Protein AF-A0A2V3PVC1-F1 (afdb_monomer_lite)

Sequence (205 aa):
MEYCIFSFAADIEQVKKVFDSHDSLLFDQIQDNDVFKNYASQDLENQVSTKEALRQIIHGEPYKKHSAHAYWYALISIFAFLGQQLPYNQDIELDNETEMIDSYLRSDFGIETTVAEVLLNNFPDLGLPDVATFPLAGAISPLQISLLSDELQNVILTNSQIDLLWQTQKEKDETKAFVYNSIKGFKENIDFCNENNLSLISFCH

InterPro domains:
  IPR056108 Domain of unknown function DUF7691 [PF24740] (1-205)

Foldseek 3Di:
DFKWKWKFWADVVVLLCQFLVLDPVLLVQLCPDPLNVVQQVVADPPEQGLSNLLVCRNNVHDDDLVRLQSVVSVSVSSCVRRTDDAPQGDIAGPPPLQVLLQVCCCPVVVDHDRVCCQFQDDDDDSVGHDDPCDWGKDKQALVNLVVVLVSCVPLDDDPVQLVVLVPPPDPVSPSVSVSNVVSVSVSSRSVVCNVVNTMMMMIID

Structure (mmCIF, N/CA/C/O backbone):
data_AF-A0A2V3PVC1-F1
#
_entry.id   AF-A0A2V3PVC1-F1
#
loop_
_atom_site.group_PDB
_atom_site.id
_atom_site.type_symbol
_atom_site.label_atom_id
_atom_site.label_alt_id
_atom_site.label_comp_id
_atom_site.label_asym_id
_atom_site.label_entity_id
_atom_site.label_seq_id
_atom_site.pdbx_PDB_ins_code
_atom_site.Cartn_x
_atom_site.Cartn_y
_atom_site.Cartn_z
_atom_site.occupancy
_atom_site.B_iso_or_equiv
_atom_site.auth_seq_id
_atom_site.auth_comp_id
_atom_site.auth_asym_id
_atom_site.auth_atom_id
_atom_site.pdbx_PDB_model_num
ATOM 1 N N . MET A 1 1 ? 11.162 12.880 12.675 1.00 53.88 1 MET A N 1
ATOM 2 C CA . MET A 1 1 ? 10.389 12.567 11.465 1.00 53.88 1 MET A CA 1
ATOM 3 C C . MET A 1 1 ? 9.675 11.296 11.816 1.00 53.88 1 MET A C 1
ATOM 5 O O . MET A 1 1 ? 10.350 10.329 12.142 1.00 53.88 1 MET A O 1
ATOM 9 N N . GLU A 1 2 ? 8.365 11.401 11.959 1.00 75.25 2 GLU A N 1
ATOM 10 C CA . GLU A 1 2 ? 7.488 10.257 12.190 1.00 75.25 2 GLU A CA 1
ATOM 11 C C . GLU A 1 2 ? 7.370 9.539 10.844 1.00 75.25 2 GLU A C 1
ATOM 13 O O . GLU A 1 2 ? 7.191 10.202 9.821 1.00 75.25 2 GLU A O 1
ATOM 18 N N . TYR A 1 3 ? 7.612 8.229 10.832 1.00 90.94 3 TYR A N 1
ATOM 19 C CA . TYR A 1 3 ? 7.532 7.418 9.621 1.00 90.94 3 TYR A CA 1
ATOM 20 C C . TYR A 1 3 ? 6.094 6.954 9.457 1.00 90.94 3 TYR A C 1
ATOM 22 O O . TYR A 1 3 ? 5.525 6.365 10.373 1.00 90.94 3 TYR A O 1
ATOM 30 N N . CYS A 1 4 ? 5.514 7.213 8.294 1.00 94.31 4 CYS A N 1
ATOM 31 C CA . CYS A 1 4 ? 4.090 7.015 8.071 1.00 94.31 4 CYS A CA 1
ATOM 32 C C . CYS A 1 4 ? 3.857 5.915 7.041 1.00 94.31 4 CYS A C 1
ATOM 34 O O . CYS A 1 4 ? 4.501 5.893 5.991 1.00 94.31 4 CYS A O 1
ATOM 36 N N . ILE A 1 5 ? 2.947 4.991 7.345 1.00 96.62 5 ILE A N 1
ATOM 37 C CA . ILE A 1 5 ? 2.501 3.936 6.441 1.00 96.62 5 ILE A CA 1
ATOM 38 C C . ILE A 1 5 ? 1.294 4.443 5.661 1.00 96.62 5 ILE A C 1
ATOM 40 O O . ILE A 1 5 ? 0.268 4.790 6.243 1.00 96.62 5 ILE A O 1
ATOM 44 N N . PHE A 1 6 ? 1.390 4.410 4.340 1.00 95.81 6 PHE A N 1
ATOM 45 C CA . PHE A 1 6 ? 0.302 4.740 3.425 1.00 95.81 6 PHE A CA 1
ATOM 46 C C . PHE A 1 6 ? 0.116 3.604 2.427 1.00 95.81 6 PHE A C 1
ATOM 48 O O . PHE A 1 6 ? 1.035 2.816 2.190 1.00 95.81 6 PHE A O 1
ATOM 55 N N . SER A 1 7 ? -1.091 3.470 1.874 1.00 97.19 7 SER A N 1
ATOM 56 C CA . SER A 1 7 ? -1.452 2.287 1.089 1.00 97.19 7 SER A CA 1
ATOM 57 C C . SER A 1 7 ? -2.275 2.588 -0.161 1.00 97.19 7 SER A C 1
ATOM 59 O O . SER A 1 7 ? -2.967 3.600 -0.249 1.00 97.19 7 SER A O 1
ATOM 61 N N . PHE A 1 8 ? -2.241 1.648 -1.103 1.00 97.25 8 PHE A N 1
ATOM 62 C CA . PHE A 1 8 ? -3.057 1.611 -2.313 1.00 97.25 8 PHE A CA 1
ATOM 63 C C . PHE A 1 8 ? -3.735 0.246 -2.439 1.00 97.25 8 PHE A C 1
ATOM 65 O O . PHE A 1 8 ? -3.141 -0.778 -2.100 1.00 97.25 8 PHE A O 1
ATOM 72 N N . ALA A 1 9 ? -4.943 0.214 -2.997 1.00 98.12 9 ALA A N 1
ATOM 73 C CA . ALA A 1 9 ? -5.518 -1.026 -3.511 1.00 98.12 9 ALA A CA 1
ATOM 74 C C . ALA A 1 9 ? -5.072 -1.206 -4.966 1.00 98.12 9 ALA A C 1
ATOM 76 O O . ALA A 1 9 ? -5.335 -0.336 -5.794 1.00 98.12 9 ALA A O 1
ATOM 77 N N . ALA A 1 10 ? -4.391 -2.296 -5.312 1.00 97.56 10 ALA A N 1
ATOM 78 C CA . ALA A 1 10 ? -3.862 -2.461 -6.667 1.00 97.56 10 ALA A CA 1
ATOM 79 C C . ALA A 1 10 ? -3.793 -3.920 -7.126 1.00 97.56 10 ALA A C 1
ATOM 81 O O . ALA A 1 10 ? -3.629 -4.844 -6.329 1.00 97.56 10 ALA A O 1
ATOM 82 N N . ASP A 1 11 ? -3.855 -4.112 -8.445 1.00 96.75 11 ASP A N 1
ATOM 83 C CA . ASP A 1 11 ? -3.485 -5.372 -9.087 1.00 96.75 11 ASP A CA 1
ATOM 84 C C . ASP A 1 11 ? -1.969 -5.385 -9.344 1.00 96.75 11 ASP A C 1
ATOM 86 O O . ASP A 1 11 ? -1.451 -4.699 -10.231 1.00 96.75 11 ASP A O 1
ATOM 90 N N . ILE A 1 12 ? -1.244 -6.193 -8.566 1.00 94.12 12 ILE A N 1
ATOM 91 C CA . ILE A 1 12 ? 0.212 -6.355 -8.702 1.00 94.12 12 ILE A CA 1
ATOM 92 C C . ILE A 1 12 ? 0.586 -6.859 -10.102 1.00 94.12 12 ILE A C 1
ATOM 94 O O . ILE A 1 12 ? 1.618 -6.460 -10.642 1.00 94.12 12 ILE A O 1
ATOM 98 N N . GLU A 1 13 ? -0.235 -7.710 -10.720 1.00 95.00 13 GLU A N 1
ATOM 99 C CA . GLU A 1 13 ? 0.047 -8.231 -12.058 1.00 95.00 13 GLU A CA 1
ATOM 100 C C . GLU A 1 13 ? -0.099 -7.143 -13.128 1.00 95.00 13 GLU A C 1
ATOM 102 O O . GLU A 1 13 ? 0.589 -7.184 -14.149 1.00 95.00 13 GLU A O 1
ATOM 107 N N . GLN A 1 14 ? -0.940 -6.131 -12.900 1.00 95.88 14 GLN A N 1
ATOM 108 C CA . GLN A 1 14 ? -0.989 -4.946 -13.754 1.00 95.88 14 GLN A CA 1
ATOM 109 C C . GLN A 1 14 ? 0.268 -4.085 -13.595 1.00 95.88 14 GLN A C 1
ATOM 111 O O . GLN A 1 14 ? 0.819 -3.629 -14.594 1.00 95.88 14 GLN A O 1
ATOM 116 N N . VAL A 1 15 ? 0.765 -3.915 -12.368 1.00 96.38 15 VAL A N 1
ATOM 117 C CA . VAL A 1 15 ? 2.000 -3.159 -12.108 1.00 96.38 15 VAL A CA 1
ATOM 118 C C . VAL A 1 15 ? 3.222 -3.848 -12.711 1.00 96.38 15 VAL A C 1
ATOM 120 O O . VAL A 1 15 ? 4.045 -3.189 -13.341 1.00 96.38 15 VAL A O 1
ATOM 123 N N . LYS A 1 16 ? 3.320 -5.179 -12.623 1.00 96.31 16 LYS A N 1
ATOM 124 C CA . LYS A 1 16 ? 4.401 -5.945 -13.268 1.00 96.31 16 LYS A CA 1
ATOM 125 C C . LYS A 1 16 ? 4.474 -5.715 -14.777 1.00 96.31 16 LYS A C 1
ATOM 127 O O . LYS A 1 16 ? 5.569 -5.706 -15.326 1.00 96.31 16 LYS A O 1
ATOM 132 N N . LYS A 1 17 ? 3.339 -5.480 -15.447 1.00 97.00 17 LYS A N 1
ATOM 133 C CA . LYS A 1 17 ? 3.301 -5.191 -16.893 1.00 97.00 17 LYS A CA 1
ATOM 134 C C . LYS A 1 17 ? 3.921 -3.847 -17.265 1.00 97.00 17 LYS A C 1
ATOM 136 O O . LYS A 1 17 ? 4.143 -3.634 -18.447 1.00 97.00 17 LYS A O 1
ATOM 141 N N . VAL A 1 18 ? 4.171 -2.951 -16.308 1.00 97.62 18 VAL A N 1
ATOM 142 C CA . VAL A 1 18 ? 4.844 -1.666 -16.558 1.00 97.62 18 VAL A CA 1
ATOM 143 C C . VAL A 1 18 ? 6.331 -1.867 -16.836 1.00 97.62 18 VAL A C 1
ATOM 145 O O . VAL A 1 18 ? 6.905 -1.159 -17.667 1.00 97.62 18 VAL A O 1
ATOM 148 N N . PHE A 1 19 ? 6.945 -2.835 -16.158 1.00 97.69 19 PHE A N 1
ATOM 149 C CA . PHE A 1 19 ? 8.367 -3.129 -16.270 1.00 97.69 19 PHE A CA 1
ATOM 150 C C . PHE A 1 19 ? 8.680 -3.630 -17.680 1.00 97.69 19 PHE A C 1
ATOM 152 O O . PHE A 1 19 ? 8.033 -4.555 -18.165 1.00 97.69 19 PHE A O 1
ATOM 159 N N . ASP A 1 20 ? 9.663 -3.003 -18.330 1.00 97.81 20 ASP A N 1
ATOM 160 C CA . ASP A 1 20 ? 10.081 -3.320 -19.707 1.00 97.81 20 ASP A CA 1
ATOM 161 C C . ASP A 1 20 ? 8.974 -3.161 -20.781 1.00 97.81 20 ASP A C 1
ATOM 163 O O . ASP A 1 20 ? 9.084 -3.647 -21.907 1.00 97.81 20 ASP A O 1
ATOM 167 N N . SER A 1 21 ? 7.890 -2.441 -20.470 1.00 97.75 21 SER A N 1
ATOM 168 C CA . SER A 1 21 ? 6.762 -2.226 -21.391 1.00 97.75 21 SER A CA 1
ATOM 169 C C . SER A 1 21 ? 7.078 -1.334 -22.591 1.00 97.75 21 SER A C 1
ATOM 171 O O . SER A 1 21 ? 6.376 -1.406 -23.600 1.00 97.75 21 SER A O 1
ATOM 173 N N . HIS A 1 22 ? 8.102 -0.479 -22.481 1.00 97.56 22 HIS A N 1
ATOM 174 C CA . HIS A 1 22 ? 8.431 0.566 -23.456 1.00 97.56 22 HIS A CA 1
ATOM 175 C C . HIS A 1 22 ? 7.262 1.531 -23.761 1.00 97.56 22 HIS A C 1
ATOM 177 O O . HIS A 1 22 ? 7.239 2.191 -24.805 1.00 97.56 22 HIS A O 1
ATOM 183 N N . ASP A 1 23 ? 6.283 1.639 -22.857 1.00 97.56 23 ASP A N 1
ATOM 184 C CA . ASP A 1 23 ? 5.106 2.484 -23.046 1.00 97.56 23 ASP A CA 1
ATOM 185 C C . ASP A 1 23 ? 5.428 3.954 -22.731 1.00 97.56 23 ASP A C 1
ATOM 187 O O . ASP A 1 23 ? 5.460 4.401 -21.582 1.00 97.56 23 ASP A O 1
ATOM 191 N N . SER A 1 24 ? 5.683 4.725 -23.790 1.00 94.88 24 SER A N 1
ATOM 192 C CA . SER A 1 24 ? 5.981 6.157 -23.680 1.00 94.88 24 SER A CA 1
ATOM 193 C C . SER A 1 24 ? 4.775 6.983 -23.222 1.00 94.88 24 SER A C 1
ATOM 195 O O . SER A 1 24 ? 4.964 7.997 -22.557 1.00 94.88 24 SER A O 1
ATOM 197 N N . LEU A 1 25 ? 3.544 6.561 -23.542 1.00 96.56 25 LEU A N 1
ATOM 198 C CA . LEU A 1 25 ? 2.346 7.271 -23.091 1.00 96.56 25 LEU A CA 1
ATOM 199 C C . LEU A 1 25 ? 2.177 7.097 -21.582 1.00 96.56 25 LEU A C 1
ATOM 201 O O . LEU A 1 25 ? 1.929 8.071 -20.877 1.00 96.56 25 LEU A O 1
ATOM 205 N N . LEU A 1 26 ? 2.367 5.872 -21.089 1.00 96.81 26 LEU A N 1
ATOM 206 C CA . LEU A 1 26 ? 2.352 5.577 -19.661 1.00 96.81 26 LEU A CA 1
ATOM 207 C C . LEU A 1 26 ? 3.4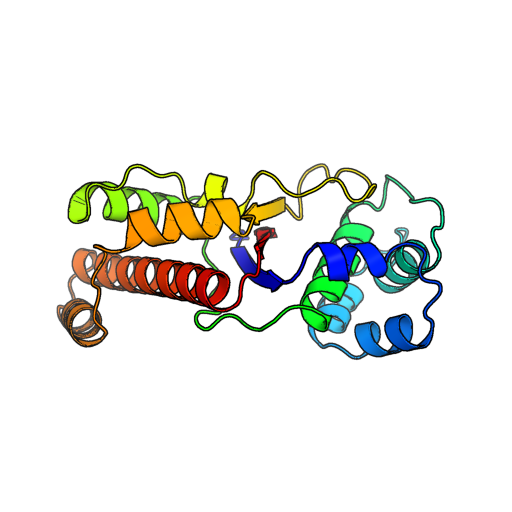27 6.374 -18.910 1.00 96.81 26 LEU A C 1
ATOM 209 O O . LEU A 1 26 ? 3.149 6.934 -17.851 1.00 96.81 26 LEU A O 1
ATOM 213 N N . PHE A 1 27 ? 4.638 6.467 -19.472 1.00 97.75 27 PHE A N 1
ATOM 214 C CA . PHE A 1 27 ? 5.715 7.283 -18.907 1.00 97.75 27 PHE A CA 1
ATOM 215 C C . PHE A 1 27 ? 5.286 8.743 -18.711 1.00 97.75 27 PHE A C 1
ATOM 217 O O . PHE A 1 27 ? 5.520 9.306 -17.641 1.00 97.75 27 PHE A O 1
ATOM 224 N N . ASP A 1 28 ? 4.645 9.355 -19.707 1.00 96.88 28 ASP A N 1
ATOM 225 C CA . ASP A 1 28 ? 4.170 10.740 -19.618 1.00 96.88 28 ASP A CA 1
ATOM 226 C C . ASP A 1 28 ? 3.010 10.885 -18.619 1.00 96.88 28 ASP A C 1
ATOM 228 O O . ASP A 1 28 ? 3.031 11.776 -17.773 1.00 96.88 28 ASP A O 1
ATOM 232 N N . GLN A 1 29 ? 2.045 9.963 -18.635 1.00 97.38 29 GLN A N 1
ATOM 233 C CA . GLN A 1 29 ? 0.880 10.011 -17.745 1.00 97.38 29 GLN A CA 1
ATOM 234 C C . GLN A 1 29 ? 1.238 9.877 -16.260 1.00 97.38 29 GLN A C 1
ATOM 236 O O . GLN A 1 29 ? 0.650 10.564 -15.423 1.00 97.38 29 GLN A O 1
ATOM 241 N N . ILE A 1 30 ? 2.212 9.029 -15.915 1.00 97.56 30 ILE A N 1
ATOM 242 C CA . ILE A 1 30 ? 2.671 8.890 -14.524 1.00 97.56 30 ILE A CA 1
ATOM 243 C C . ILE A 1 30 ? 3.318 10.194 -14.038 1.00 97.56 30 ILE A C 1
ATOM 245 O O . ILE A 1 30 ? 3.115 10.585 -12.890 1.00 97.56 30 ILE A O 1
ATOM 249 N N . GLN A 1 31 ? 4.055 10.901 -14.903 1.00 97.12 31 GLN A N 1
ATOM 250 C CA . GLN A 1 31 ? 4.711 12.163 -14.542 1.00 97.12 31 GLN A CA 1
ATOM 251 C C . GLN A 1 31 ? 3.722 13.298 -14.237 1.00 97.12 31 GLN A C 1
ATOM 253 O O . GLN A 1 31 ? 4.053 14.225 -13.492 1.00 97.12 31 GLN A O 1
ATOM 258 N N . ASP A 1 32 ? 2.512 13.232 -14.791 1.00 95.12 32 ASP A N 1
ATOM 259 C CA . ASP A 1 32 ? 1.471 14.230 -14.559 1.00 95.12 32 ASP A CA 1
ATOM 260 C C . ASP A 1 32 ? 0.780 14.077 -13.191 1.00 95.12 32 ASP A C 1
ATOM 262 O O . ASP A 1 32 ? 0.117 15.017 -12.739 1.00 95.12 32 ASP A O 1
ATOM 266 N N . ASN A 1 33 ? 0.967 12.949 -12.498 1.00 93.12 33 ASN A N 1
ATOM 267 C CA . ASN A 1 33 ? 0.398 12.691 -11.175 1.00 93.12 33 ASN A CA 1
ATOM 268 C C . ASN A 1 33 ? 1.082 13.536 -10.076 1.00 93.12 33 ASN A C 1
ATOM 270 O O . ASN A 1 33 ? 2.300 13.728 -10.074 1.00 93.12 33 ASN A O 1
ATOM 274 N N . ASP A 1 34 ? 0.304 14.029 -9.109 1.00 94.88 34 ASP A N 1
ATOM 275 C CA . ASP A 1 34 ? 0.813 14.854 -8.005 1.00 94.88 34 ASP A CA 1
ATOM 276 C C . ASP A 1 34 ? 1.785 14.099 -7.086 1.00 94.88 34 ASP A C 1
ATOM 278 O O . ASP A 1 34 ? 2.758 14.687 -6.613 1.00 94.88 34 ASP A O 1
ATOM 282 N N . VAL A 1 35 ? 1.592 12.789 -6.897 1.00 94.75 35 VAL A N 1
ATOM 283 C CA . VAL A 1 35 ? 2.514 11.926 -6.141 1.00 94.75 35 VAL A CA 1
ATOM 284 C C . VAL A 1 35 ? 3.889 11.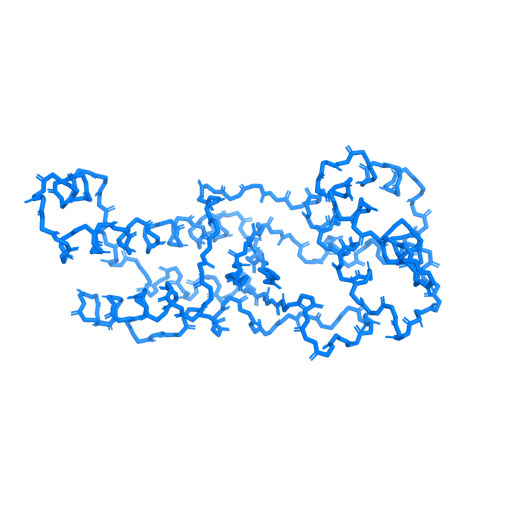903 -6.805 1.00 94.75 35 VAL A C 1
ATOM 286 O O . VAL A 1 35 ? 4.902 12.100 -6.133 1.00 94.75 35 VAL A O 1
ATOM 289 N N . PHE A 1 36 ? 3.934 11.756 -8.132 1.00 97.06 36 PHE A N 1
ATOM 290 C CA . PHE A 1 36 ? 5.191 11.795 -8.875 1.00 97.06 36 PHE A CA 1
ATOM 291 C C . PHE A 1 36 ? 5.886 13.148 -8.720 1.00 97.06 36 PHE A C 1
ATOM 293 O O . PHE A 1 36 ? 7.076 13.209 -8.412 1.00 97.06 36 PHE A O 1
ATOM 300 N N . LYS A 1 37 ? 5.142 14.245 -8.904 1.00 96.75 37 LYS A N 1
ATOM 301 C CA . LYS A 1 37 ? 5.682 15.607 -8.774 1.00 96.75 37 LYS A CA 1
ATOM 302 C C . LYS A 1 37 ? 6.248 15.859 -7.379 1.00 96.75 37 LYS A C 1
ATOM 304 O O . LYS A 1 37 ? 7.292 16.498 -7.266 1.00 96.75 37 LYS A O 1
ATOM 309 N N . ASN A 1 38 ? 5.593 15.341 -6.338 1.00 95.25 38 ASN A N 1
ATOM 310 C CA . ASN A 1 38 ? 6.069 15.456 -4.965 1.00 95.25 38 ASN A CA 1
ATOM 311 C C . ASN A 1 38 ? 7.430 14.766 -4.785 1.00 95.25 38 ASN A C 1
ATOM 313 O O . ASN A 1 38 ? 8.380 15.412 -4.345 1.00 95.25 38 ASN A O 1
ATOM 317 N N . TYR A 1 39 ? 7.569 13.502 -5.192 1.00 94.56 39 TYR A N 1
ATOM 318 C CA . TYR A 1 39 ? 8.847 12.789 -5.068 1.00 94.56 39 TYR A CA 1
ATOM 319 C C . TYR A 1 39 ? 9.945 13.369 -5.959 1.00 94.56 39 TYR A C 1
ATOM 321 O O . TYR A 1 39 ? 11.059 13.585 -5.491 1.00 94.56 39 TYR A O 1
ATOM 329 N N . ALA A 1 40 ? 9.626 13.719 -7.207 1.00 94.94 40 ALA A N 1
ATOM 330 C CA . ALA A 1 40 ? 10.586 14.341 -8.116 1.00 94.94 40 ALA A CA 1
ATOM 331 C C . ALA A 1 40 ? 11.113 15.691 -7.589 1.00 94.94 40 ALA A C 1
ATOM 333 O O . ALA A 1 40 ? 12.243 16.075 -7.880 1.00 94.94 40 ALA A O 1
ATOM 334 N N . SER A 1 41 ? 10.325 16.415 -6.784 1.00 93.94 41 SER A N 1
ATOM 335 C CA . SER A 1 41 ? 10.772 17.664 -6.150 1.00 93.94 41 SER A CA 1
ATOM 336 C C . SER A 1 41 ? 11.823 17.464 -5.050 1.00 93.94 41 SER A C 1
ATOM 338 O O . SER A 1 41 ? 12.498 18.419 -4.669 1.00 93.94 41 SER A O 1
ATOM 340 N N . GLN A 1 42 ? 11.977 16.229 -4.565 1.00 90.88 42 GLN A N 1
ATOM 341 C CA . GLN A 1 42 ? 12.890 15.838 -3.490 1.00 90.88 42 GLN A CA 1
ATOM 342 C C . GLN A 1 42 ? 14.132 15.099 -4.019 1.00 90.88 42 GLN A C 1
ATOM 344 O O . GLN A 1 42 ? 14.916 14.565 -3.232 1.00 90.88 42 GLN A O 1
ATOM 349 N N . ASP A 1 43 ? 14.319 15.059 -5.342 1.00 91.62 43 ASP A N 1
ATOM 350 C CA . ASP A 1 43 ? 15.446 14.382 -5.978 1.00 91.62 43 ASP A CA 1
ATOM 351 C C . ASP A 1 43 ? 16.793 14.926 -5.467 1.00 91.62 43 ASP A C 1
ATOM 353 O O . ASP A 1 43 ? 17.042 16.134 -5.420 1.00 91.62 43 ASP A O 1
ATOM 357 N N . LEU A 1 44 ? 17.693 14.010 -5.109 1.00 87.19 44 LEU A N 1
ATOM 358 C CA . LEU A 1 44 ? 19.014 14.348 -4.590 1.00 87.19 44 LEU A CA 1
ATOM 359 C C . LEU A 1 44 ? 19.999 14.658 -5.723 1.00 87.19 44 LEU A C 1
ATOM 361 O O . LEU A 1 44 ? 20.145 13.900 -6.687 1.00 87.19 44 LEU A O 1
ATOM 365 N N . GLU A 1 45 ? 20.755 15.747 -5.570 1.00 81.25 45 GLU A N 1
ATOM 366 C CA . GLU A 1 45 ? 21.846 16.075 -6.487 1.00 81.25 45 GLU A CA 1
ATOM 367 C C . GLU A 1 45 ? 22.880 14.932 -6.525 1.00 81.25 45 GLU A C 1
ATOM 369 O O . GLU A 1 45 ? 23.346 14.452 -5.489 1.00 81.25 45 GLU A O 1
ATOM 374 N N . ASN A 1 46 ? 23.290 14.530 -7.733 1.00 85.12 46 ASN A N 1
ATOM 375 C CA . ASN A 1 46 ? 24.224 13.425 -8.022 1.00 85.12 46 ASN A CA 1
ATOM 376 C C . ASN A 1 46 ? 23.663 11.998 -7.889 1.00 85.12 46 ASN A C 1
ATOM 378 O O . ASN A 1 46 ? 24.434 11.036 -7.921 1.00 85.12 46 ASN A O 1
ATOM 382 N N . GLN A 1 47 ? 22.346 11.836 -7.788 1.00 91.12 47 GLN A N 1
ATOM 383 C CA . GLN A 1 47 ? 21.686 10.531 -7.832 1.00 91.12 47 GLN A CA 1
ATOM 384 C C . GLN A 1 47 ? 20.752 10.436 -9.043 1.00 91.12 47 GLN A C 1
ATOM 386 O O . GLN A 1 47 ? 20.549 11.405 -9.776 1.00 91.12 47 GLN A O 1
ATOM 391 N N . VAL A 1 48 ? 20.254 9.232 -9.332 1.00 95.00 48 VAL A N 1
ATOM 392 C CA . VAL A 1 48 ? 19.208 9.055 -10.347 1.00 95.00 48 VAL A CA 1
ATOM 393 C C . VAL A 1 48 ? 17.968 9.816 -9.886 1.00 95.00 48 VAL A C 1
ATOM 395 O O . VAL A 1 48 ? 17.520 9.610 -8.766 1.00 95.00 48 VAL A O 1
ATOM 398 N N . SER A 1 49 ? 17.434 10.687 -10.741 1.00 96.56 49 SER A N 1
ATOM 399 C CA . SER A 1 49 ? 16.169 11.372 -10.478 1.00 96.56 49 SER A CA 1
ATOM 400 C C . SER A 1 49 ? 15.000 10.395 -10.531 1.00 96.56 49 SER A C 1
ATOM 402 O O . SER A 1 49 ? 15.050 9.405 -11.265 1.00 96.56 49 SER A O 1
ATOM 404 N N . THR A 1 50 ? 13.905 10.701 -9.842 1.00 96.69 50 THR A N 1
ATOM 405 C CA . THR A 1 50 ? 12.675 9.894 -9.882 1.00 96.69 50 THR A CA 1
ATOM 406 C C . THR A 1 50 ? 12.174 9.715 -11.324 1.00 96.69 50 THR A C 1
ATOM 408 O O . THR A 1 50 ? 11.761 8.625 -11.723 1.00 96.69 50 THR A O 1
ATOM 411 N N . LYS A 1 51 ? 12.312 10.751 -12.167 1.00 97.56 51 LYS A N 1
ATOM 412 C CA . LYS A 1 51 ? 12.000 10.684 -13.607 1.00 97.56 51 LYS A CA 1
ATOM 413 C C . LYS A 1 51 ? 12.868 9.685 -14.367 1.00 97.56 51 LYS A C 1
ATOM 415 O O . LYS A 1 51 ? 12.357 8.909 -15.171 1.00 97.56 51 LYS A O 1
ATOM 420 N N . GLU A 1 52 ? 14.177 9.722 -14.149 1.00 97.69 52 GLU A N 1
ATOM 421 C CA . GLU A 1 52 ? 15.105 8.819 -14.827 1.00 97.69 52 GLU A CA 1
ATOM 422 C C . GLU A 1 52 ? 14.940 7.377 -14.326 1.00 97.69 52 GLU A C 1
ATOM 424 O O . GLU A 1 52 ? 14.996 6.443 -15.123 1.00 97.69 52 GLU A O 1
ATOM 429 N N . ALA A 1 53 ? 14.655 7.189 -13.036 1.00 98.00 53 ALA A N 1
ATOM 430 C CA . ALA A 1 53 ? 14.327 5.888 -12.465 1.00 98.00 53 ALA A CA 1
ATOM 431 C C . ALA A 1 53 ? 13.052 5.297 -13.088 1.00 98.00 53 ALA A C 1
ATOM 433 O O . ALA A 1 53 ? 13.067 4.147 -13.527 1.00 98.00 53 ALA A O 1
ATOM 434 N N . LEU A 1 54 ? 11.981 6.091 -13.215 1.00 98.50 54 LEU A N 1
ATOM 435 C CA . LEU A 1 54 ? 10.751 5.678 -13.899 1.00 98.50 54 LEU A CA 1
ATOM 436 C C . LEU A 1 54 ? 11.023 5.274 -15.355 1.00 98.50 54 LEU A C 1
ATOM 438 O O . LEU A 1 54 ? 10.545 4.234 -15.812 1.00 98.50 54 LEU A O 1
ATOM 442 N N . ARG A 1 55 ? 11.828 6.066 -16.077 1.00 98.25 55 ARG A N 1
ATOM 443 C CA . ARG A 1 55 ? 12.216 5.762 -17.461 1.00 98.25 55 ARG A CA 1
ATOM 444 C C . ARG A 1 55 ? 12.916 4.407 -17.548 1.00 98.25 55 ARG A C 1
ATOM 446 O O . ARG A 1 55 ? 12.558 3.603 -18.406 1.00 98.25 55 ARG A O 1
ATOM 453 N N . GLN A 1 56 ? 13.877 4.159 -16.660 1.00 98.31 56 GLN A N 1
ATOM 454 C CA . GLN A 1 56 ? 14.646 2.915 -16.618 1.00 98.31 56 GLN A CA 1
ATOM 455 C C . GLN A 1 56 ? 13.777 1.703 -16.266 1.00 98.31 56 GLN A C 1
ATOM 457 O O . GLN A 1 56 ? 13.960 0.648 -16.864 1.00 98.31 56 GLN A O 1
ATOM 462 N N . ILE A 1 57 ? 12.800 1.848 -15.363 1.00 98.31 57 ILE A N 1
ATOM 463 C CA . ILE A 1 57 ? 11.817 0.793 -15.061 1.00 98.31 57 ILE A CA 1
ATOM 464 C C . ILE A 1 57 ? 10.999 0.439 -16.312 1.00 98.31 57 ILE A C 1
ATOM 466 O O . ILE A 1 57 ? 10.919 -0.732 -16.686 1.00 98.31 57 ILE A O 1
ATOM 470 N N . ILE A 1 58 ? 10.437 1.443 -16.993 1.00 98.06 58 ILE A N 1
ATOM 471 C CA . ILE A 1 58 ? 9.574 1.239 -18.169 1.00 98.06 58 ILE A CA 1
ATOM 472 C C . ILE A 1 58 ? 10.341 0.660 -19.365 1.00 98.06 58 ILE A C 1
ATOM 474 O O . ILE A 1 58 ? 9.775 -0.119 -20.126 1.00 98.06 58 ILE A O 1
ATOM 478 N N . HIS A 1 59 ? 11.617 1.008 -19.534 1.00 97.44 59 HIS A N 1
ATOM 479 C CA . HIS A 1 59 ? 12.444 0.566 -20.668 1.00 97.44 59 HIS A CA 1
ATOM 480 C C . HIS A 1 59 ? 13.365 -0.623 -20.340 1.00 97.44 59 HIS A C 1
ATOM 482 O O . HIS A 1 59 ? 14.258 -0.928 -21.127 1.00 97.44 59 HIS A O 1
ATOM 488 N N . GLY A 1 60 ? 13.208 -1.250 -19.168 1.00 95.69 60 GLY A N 1
ATOM 489 C CA . GLY A 1 60 ? 13.994 -2.431 -18.790 1.00 95.69 60 GLY A CA 1
ATOM 490 C C . GLY A 1 60 ? 15.501 -2.170 -18.683 1.00 95.69 60 GLY A C 1
ATOM 491 O O . GLY A 1 60 ? 16.320 -3.055 -18.936 1.00 95.69 60 GLY A O 1
ATOM 492 N N . GLU A 1 61 ? 15.898 -0.944 -18.341 1.00 96.56 61 GLU A N 1
ATOM 493 C CA . GLU A 1 61 ? 17.306 -0.560 -18.297 1.00 96.56 61 GLU A CA 1
ATOM 494 C C . GLU A 1 61 ? 17.984 -0.943 -16.970 1.00 96.56 61 GLU A C 1
ATOM 496 O O . GLU A 1 61 ? 17.329 -1.024 -15.929 1.00 96.56 61 GLU A O 1
ATOM 501 N N . PRO A 1 62 ? 19.319 -1.130 -16.956 1.00 95.38 62 PRO A N 1
ATOM 502 C CA . PRO A 1 62 ? 20.038 -1.491 -15.739 1.00 95.38 62 PRO A CA 1
ATOM 503 C C . PRO A 1 62 ? 19.924 -0.444 -14.623 1.00 95.38 62 PRO A C 1
ATOM 505 O O . PRO A 1 62 ? 20.213 0.739 -14.822 1.00 95.38 62 PRO A O 1
ATOM 508 N N . TYR A 1 63 ? 19.614 -0.904 -13.410 1.00 96.44 63 TYR A N 1
ATOM 509 C CA . TYR A 1 63 ? 19.472 -0.040 -12.239 1.00 96.44 63 TYR A CA 1
ATOM 510 C C . TYR A 1 63 ? 20.805 0.332 -11.581 1.00 96.44 63 TYR A C 1
ATOM 512 O O . TYR A 1 63 ? 21.754 -0.455 -11.495 1.00 96.44 63 TYR A O 1
ATOM 520 N N . LYS A 1 64 ? 20.860 1.544 -11.025 1.00 94.38 64 LYS A N 1
ATOM 521 C CA . LYS A 1 64 ? 21.983 2.063 -10.246 1.00 94.38 64 LYS A CA 1
ATOM 522 C C . LYS A 1 64 ? 21.724 1.852 -8.758 1.00 94.38 64 LYS A C 1
ATOM 524 O O . LYS A 1 64 ? 21.031 2.635 -8.121 1.00 94.38 64 LYS A O 1
ATOM 529 N N . LYS A 1 65 ? 22.355 0.830 -8.176 1.00 91.75 65 LYS A N 1
ATOM 530 C CA . LYS A 1 65 ? 22.167 0.444 -6.761 1.00 91.75 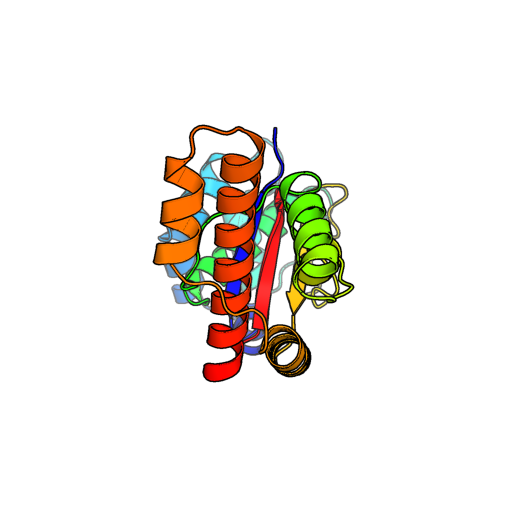65 LYS A CA 1
ATOM 531 C C . LYS A 1 65 ? 22.336 1.587 -5.747 1.00 91.75 65 LYS A C 1
ATOM 533 O O . LYS A 1 65 ? 21.641 1.615 -4.744 1.00 91.75 65 LYS A O 1
ATOM 538 N N . HIS A 1 66 ? 23.224 2.550 -6.006 1.00 90.75 66 HIS A N 1
ATOM 539 C CA . HIS A 1 66 ? 23.439 3.702 -5.115 1.00 90.75 66 HIS A CA 1
ATOM 540 C C . HIS A 1 66 ? 22.290 4.728 -5.128 1.00 90.75 66 HIS A C 1
ATOM 542 O O . HIS A 1 66 ? 22.296 5.654 -4.323 1.00 90.75 66 HIS A O 1
ATOM 548 N N . SER A 1 67 ? 21.315 4.576 -6.025 1.00 93.38 67 SER A N 1
ATOM 549 C CA . SER A 1 67 ? 20.111 5.407 -6.120 1.00 93.38 67 SER A CA 1
ATOM 550 C C . SER A 1 67 ? 18.844 4.579 -5.915 1.00 93.38 67 SER A C 1
ATOM 552 O O . SER A 1 67 ? 17.825 4.853 -6.536 1.00 93.38 67 SER A O 1
ATOM 554 N N . ALA A 1 68 ? 18.909 3.545 -5.067 1.00 94.25 68 ALA A N 1
ATOM 555 C CA . ALA A 1 68 ? 17.807 2.608 -4.866 1.00 94.25 68 ALA A CA 1
ATOM 556 C C . ALA A 1 68 ? 16.473 3.301 -4.533 1.00 94.25 68 ALA A C 1
ATOM 558 O O . ALA A 1 68 ? 15.473 3.030 -5.189 1.00 94.25 68 ALA A O 1
ATOM 559 N N . HIS A 1 69 ? 16.477 4.262 -3.603 1.00 92.75 69 HIS A N 1
ATOM 560 C CA . HIS A 1 69 ? 15.290 5.030 -3.199 1.00 92.75 69 HIS A CA 1
ATOM 561 C C . HIS A 1 69 ? 14.557 5.678 -4.388 1.00 92.75 69 HIS A C 1
ATOM 563 O O . HIS A 1 69 ? 13.334 5.655 -4.413 1.00 92.75 69 HIS A O 1
ATOM 569 N N . ALA A 1 70 ? 15.267 6.177 -5.409 1.00 95.25 70 ALA A N 1
ATOM 570 C CA . ALA A 1 70 ? 14.641 6.804 -6.574 1.00 95.25 70 ALA A CA 1
ATOM 571 C C . ALA A 1 70 ? 13.790 5.809 -7.381 1.00 95.25 70 ALA A C 1
ATOM 573 O O . ALA A 1 70 ? 12.721 6.163 -7.874 1.00 95.25 70 ALA A O 1
ATOM 574 N N . TYR A 1 71 ? 14.225 4.547 -7.475 1.00 97.12 71 TYR A N 1
ATOM 575 C CA . TYR A 1 71 ? 13.439 3.484 -8.111 1.00 97.12 71 TYR A CA 1
ATOM 576 C C . TYR A 1 71 ? 12.203 3.120 -7.298 1.00 97.12 71 TYR A C 1
ATOM 578 O O . TYR A 1 71 ? 11.146 2.879 -7.874 1.00 97.12 71 TYR A O 1
ATOM 586 N N . TRP A 1 72 ? 12.305 3.130 -5.971 1.00 96.88 72 TRP A N 1
ATOM 587 C CA . TRP A 1 72 ? 11.156 2.883 -5.108 1.00 96.88 72 TRP A CA 1
ATOM 588 C C . TRP A 1 72 ? 10.157 4.049 -5.100 1.00 96.88 72 TRP A C 1
ATOM 590 O O . TRP A 1 72 ? 8.955 3.811 -5.126 1.00 96.88 72 TRP A O 1
ATOM 600 N N . TYR A 1 73 ? 10.607 5.303 -5.168 1.00 96.19 73 TYR A N 1
ATOM 601 C CA . TYR A 1 73 ? 9.714 6.459 -5.339 1.00 96.19 73 TYR A CA 1
ATOM 602 C C . TYR A 1 73 ? 9.044 6.483 -6.719 1.00 96.19 73 TYR A C 1
ATOM 604 O O . TYR A 1 73 ? 7.856 6.800 -6.842 1.00 96.19 73 TYR A O 1
ATOM 612 N N . ALA A 1 74 ? 9.764 6.067 -7.765 1.00 97.44 74 ALA A N 1
ATOM 613 C CA . ALA A 1 74 ? 9.162 5.824 -9.071 1.00 97.44 74 ALA A CA 1
ATOM 614 C C . ALA A 1 74 ? 8.115 4.696 -9.005 1.00 97.44 74 ALA A C 1
ATOM 616 O O . ALA A 1 74 ? 7.038 4.837 -9.581 1.00 97.44 74 ALA A O 1
ATOM 617 N N . LEU A 1 75 ? 8.378 3.619 -8.254 1.00 97.75 75 LEU A N 1
ATOM 618 C CA . LEU A 1 75 ? 7.412 2.542 -8.029 1.00 97.75 75 LEU A CA 1
ATOM 619 C C . LEU A 1 75 ? 6.158 3.031 -7.294 1.00 97.75 75 LEU A C 1
ATOM 621 O O . LEU A 1 75 ? 5.052 2.727 -7.735 1.00 97.75 75 LEU A O 1
ATOM 625 N N . ILE A 1 76 ? 6.306 3.828 -6.234 1.00 97.25 76 ILE A N 1
ATOM 626 C CA . ILE A 1 76 ? 5.169 4.454 -5.541 1.00 97.25 76 ILE A CA 1
ATOM 627 C C . ILE A 1 76 ? 4.339 5.286 -6.526 1.00 97.25 76 ILE A C 1
ATOM 629 O O . ILE A 1 76 ? 3.115 5.207 -6.519 1.00 97.25 76 ILE A O 1
ATOM 633 N N . SER A 1 77 ? 4.990 6.021 -7.431 1.00 97.81 77 SER A N 1
ATOM 634 C CA . SER A 1 77 ? 4.302 6.803 -8.467 1.00 97.81 77 SER A CA 1
ATOM 635 C C . SER A 1 77 ? 3.543 5.924 -9.473 1.00 97.81 77 SER A C 1
ATOM 637 O O . SER A 1 77 ? 2.455 6.295 -9.910 1.00 97.81 77 SER A O 1
ATOM 639 N N . ILE A 1 78 ? 4.070 4.740 -9.810 1.00 98.12 78 ILE A N 1
ATOM 640 C CA . ILE A 1 78 ? 3.362 3.742 -10.629 1.00 98.12 78 ILE A CA 1
ATOM 641 C C . ILE A 1 78 ? 2.103 3.251 -9.897 1.00 98.12 78 ILE A C 1
ATOM 643 O O . ILE A 1 78 ? 1.028 3.218 -10.497 1.00 98.12 78 ILE A O 1
ATOM 647 N N . PHE A 1 79 ? 2.205 2.915 -8.607 1.00 97.50 79 PHE A N 1
ATOM 648 C CA . PHE A 1 79 ? 1.044 2.515 -7.801 1.00 97.50 79 PHE A CA 1
ATOM 649 C C . PHE A 1 79 ? 0.035 3.648 -7.617 1.00 97.50 79 PHE A C 1
ATOM 651 O O . PHE A 1 79 ? -1.160 3.396 -7.686 1.00 97.50 79 PHE A O 1
ATOM 658 N N . ALA A 1 80 ? 0.480 4.892 -7.464 1.00 96.38 80 ALA A N 1
ATOM 659 C CA . ALA A 1 80 ? -0.413 6.044 -7.383 1.00 96.38 80 ALA A CA 1
ATOM 660 C C . ALA A 1 80 ? -1.183 6.304 -8.689 1.00 96.38 80 ALA A C 1
ATOM 662 O O . ALA A 1 80 ? -2.254 6.907 -8.659 1.00 96.38 80 ALA A O 1
ATOM 663 N N . PHE A 1 81 ? -0.641 5.880 -9.835 1.00 97.44 81 PHE A N 1
ATOM 664 C CA . PHE A 1 81 ? -1.302 6.007 -11.132 1.00 97.44 81 PHE A CA 1
ATOM 665 C C . PHE A 1 81 ? -2.221 4.819 -11.459 1.00 97.44 81 PHE A C 1
ATOM 667 O O . PHE A 1 81 ? -3.323 5.023 -11.963 1.00 97.44 81 PHE A O 1
ATOM 674 N N . LEU A 1 82 ? -1.773 3.585 -11.202 1.00 97.06 82 LEU A N 1
ATOM 675 C CA . LEU A 1 82 ? -2.513 2.362 -11.550 1.00 97.06 82 LEU A CA 1
ATOM 676 C C . LEU A 1 82 ? -3.426 1.847 -10.433 1.00 97.06 82 LEU A C 1
ATOM 678 O O . LEU A 1 82 ? -4.365 1.099 -10.701 1.00 97.06 82 LEU A O 1
ATOM 682 N N . GLY A 1 83 ? -3.117 2.190 -9.187 1.00 95.81 83 GLY A N 1
ATOM 683 C CA . GLY A 1 83 ? -3.870 1.785 -8.012 1.00 95.81 83 GLY A CA 1
ATOM 684 C C . GLY A 1 83 ? -5.158 2.581 -7.836 1.00 95.81 83 GLY A C 1
ATOM 685 O O . GLY A 1 83 ? -5.407 3.600 -8.480 1.00 95.81 83 GLY A O 1
ATOM 686 N N . GLN A 1 84 ? -5.985 2.094 -6.924 1.00 95.44 84 GLN A N 1
ATOM 687 C CA . GLN A 1 84 ? -7.228 2.719 -6.512 1.00 95.44 84 GLN A CA 1
ATOM 688 C C . GLN A 1 84 ? -7.055 3.377 -5.147 1.00 95.44 84 GLN A C 1
ATOM 690 O O . GLN A 1 84 ? -6.355 2.865 -4.266 1.00 95.44 84 GLN A O 1
ATOM 695 N N . GLN A 1 85 ? -7.727 4.514 -4.978 1.00 92.12 85 GLN A N 1
ATOM 696 C CA . GLN A 1 85 ? -7.799 5.191 -3.695 1.00 92.12 85 GLN A CA 1
ATOM 697 C C . GLN A 1 85 ? -8.620 4.349 -2.717 1.00 92.12 85 GLN A C 1
ATOM 699 O O . GLN A 1 85 ? -9.734 3.926 -3.020 1.00 92.12 85 GLN A O 1
ATOM 704 N N . LEU A 1 86 ? -8.048 4.130 -1.540 1.00 97.06 86 LEU A N 1
ATOM 705 C CA . LEU A 1 86 ? -8.684 3.412 -0.448 1.00 97.06 86 LEU A CA 1
ATOM 706 C C . LEU A 1 86 ? -9.768 4.267 0.234 1.00 97.06 86 LEU A C 1
ATOM 708 O O . LEU A 1 86 ? -9.635 5.496 0.271 1.00 97.06 86 LEU A O 1
ATOM 712 N N . PRO A 1 87 ? -10.828 3.647 0.792 1.00 96.25 87 PRO A N 1
ATOM 713 C CA . PRO A 1 87 ? -11.876 4.372 1.513 1.00 96.25 87 PRO A CA 1
ATOM 714 C C . PRO A 1 87 ? -11.334 5.098 2.749 1.00 96.25 87 PRO A C 1
ATOM 716 O O . PRO A 1 87 ? -11.791 6.199 3.058 1.00 96.25 87 PRO A O 1
ATOM 719 N N . TYR A 1 88 ? -10.331 4.521 3.412 1.00 94.94 88 TYR A N 1
ATOM 720 C CA . TYR A 1 88 ? -9.575 5.166 4.472 1.00 94.94 88 TYR A CA 1
ATOM 721 C C . TYR A 1 88 ? -8.164 5.499 3.980 1.00 94.94 88 TYR A C 1
ATOM 723 O O . TYR A 1 88 ? -7.368 4.612 3.676 1.00 94.94 88 TYR A O 1
ATOM 731 N N . ASN A 1 89 ? -7.863 6.792 3.884 1.00 90.38 89 ASN A N 1
ATOM 732 C CA . ASN A 1 89 ? -6.636 7.320 3.282 1.00 90.38 89 ASN A CA 1
ATOM 733 C C . ASN A 1 89 ? -5.783 8.141 4.261 1.00 90.38 89 ASN A C 1
ATOM 735 O O . ASN A 1 89 ? -5.005 8.986 3.823 1.00 90.38 89 ASN A O 1
ATOM 739 N N . GLN A 1 90 ? -5.982 7.949 5.566 1.00 92.25 90 GLN A N 1
ATOM 740 C CA . GLN A 1 90 ? -5.087 8.515 6.569 1.00 92.25 90 GLN A CA 1
ATOM 741 C C . GLN A 1 90 ? -3.866 7.613 6.701 1.00 92.25 90 GLN A C 1
ATOM 743 O O . GLN A 1 90 ? -3.991 6.386 6.684 1.00 92.25 90 GLN A O 1
ATOM 748 N N . ASP A 1 91 ? -2.707 8.242 6.827 1.00 93.38 91 ASP A N 1
ATOM 749 C CA . ASP A 1 91 ? -1.466 7.538 7.095 1.00 93.38 91 ASP A CA 1
ATOM 750 C C . ASP A 1 91 ? -1.467 7.003 8.532 1.00 93.38 91 ASP A C 1
ATOM 752 O O . ASP A 1 91 ? -2.021 7.642 9.427 1.00 93.38 91 ASP A O 1
ATOM 756 N N . ILE A 1 92 ? -0.832 5.849 8.738 1.00 94.81 92 ILE A N 1
ATOM 757 C CA . ILE A 1 92 ? -0.687 5.204 10.048 1.00 94.81 92 ILE A CA 1
ATOM 758 C C . ILE A 1 92 ? 0.753 5.388 10.526 1.00 94.81 92 ILE A C 1
ATOM 760 O O . ILE A 1 92 ? 1.685 5.005 9.816 1.00 94.81 92 ILE A O 1
ATOM 764 N N . GLU A 1 93 ? 0.961 5.937 11.720 1.00 95.69 93 GLU A N 1
ATOM 765 C CA . GLU A 1 93 ? 2.309 6.108 12.279 1.00 95.69 93 GLU A CA 1
ATOM 766 C C . GLU A 1 93 ? 2.962 4.746 12.591 1.00 95.69 93 GLU A C 1
ATOM 768 O O . GLU A 1 93 ? 2.422 3.930 13.348 1.00 95.69 93 GLU A O 1
ATOM 773 N N . LEU A 1 94 ? 4.144 4.497 12.020 1.00 95.00 94 LEU A N 1
ATOM 774 C CA . LEU A 1 94 ? 4.936 3.300 12.299 1.00 95.00 94 LEU A CA 1
ATOM 775 C C . LEU A 1 94 ? 5.388 3.286 13.767 1.00 95.00 94 LEU A C 1
ATOM 777 O O . LEU A 1 94 ? 5.748 4.316 14.335 1.00 95.00 94 LEU A O 1
ATOM 781 N N . ASP A 1 95 ? 5.409 2.093 14.354 1.00 93.12 95 ASP A N 1
ATOM 782 C CA . ASP A 1 95 ? 5.690 1.809 15.761 1.00 93.12 95 ASP A CA 1
ATOM 783 C C . ASP A 1 95 ? 4.599 2.361 16.687 1.00 93.12 95 ASP A C 1
ATOM 785 O O . ASP A 1 95 ? 3.806 1.583 17.207 1.00 93.12 95 ASP A O 1
ATOM 789 N N . ASN A 1 96 ? 4.475 3.679 16.847 1.00 93.25 96 ASN A N 1
ATOM 790 C CA . ASN A 1 96 ? 3.580 4.284 17.838 1.00 93.25 96 ASN A CA 1
ATOM 791 C C . ASN A 1 96 ? 2.097 3.930 17.612 1.00 93.25 96 ASN A C 1
ATOM 793 O O . ASN A 1 96 ? 1.470 3.286 18.456 1.00 93.25 96 ASN A O 1
ATOM 797 N N . GLU A 1 97 ? 1.520 4.317 16.471 1.00 95.81 97 GLU A N 1
ATOM 798 C CA . GLU A 1 97 ? 0.113 4.031 16.183 1.00 95.81 97 GLU A CA 1
ATOM 799 C C . GLU A 1 97 ? -0.107 2.540 15.911 1.00 95.81 97 GLU A C 1
ATOM 801 O O . GLU A 1 97 ? -1.077 1.969 16.413 1.00 95.81 97 GLU A O 1
ATOM 806 N N . THR A 1 98 ? 0.807 1.875 15.196 1.00 96.69 98 THR A N 1
ATOM 807 C CA . THR A 1 98 ? 0.695 0.431 14.940 1.00 96.69 98 THR A CA 1
ATOM 808 C C . THR A 1 98 ? 0.688 -0.404 16.225 1.00 96.69 98 THR A C 1
ATOM 810 O O . THR A 1 98 ? -0.149 -1.293 16.355 1.00 96.69 98 THR A O 1
ATOM 813 N N . GLU A 1 99 ? 1.530 -0.095 17.219 1.00 96.94 99 GLU A N 1
ATOM 814 C CA . GLU A 1 99 ? 1.533 -0.803 18.509 1.00 96.94 99 GLU A CA 1
ATOM 815 C C . GLU A 1 99 ? 0.250 -0.537 19.306 1.00 96.94 99 GLU A C 1
ATOM 817 O O . GLU A 1 99 ? -0.265 -1.426 19.997 1.00 96.94 99 GLU A O 1
ATOM 822 N N . MET A 1 100 ? -0.306 0.678 19.212 1.00 97.62 100 MET A N 1
ATOM 823 C CA . MET A 1 100 ? -1.603 0.972 19.817 1.00 97.62 100 MET A CA 1
ATOM 824 C C . MET A 1 100 ? -2.719 0.164 19.154 1.00 97.62 100 MET A C 1
ATOM 826 O O . MET A 1 100 ? -3.540 -0.422 19.865 1.00 97.62 100 MET A O 1
ATOM 830 N N . ILE A 1 101 ? -2.738 0.094 17.821 1.00 97.75 101 ILE A N 1
ATOM 831 C CA . ILE A 1 101 ? -3.689 -0.730 17.070 1.00 97.75 101 ILE A CA 1
ATOM 832 C C . ILE A 1 101 ? -3.585 -2.192 17.520 1.00 97.75 101 ILE A C 1
ATOM 834 O O . ILE A 1 101 ? -4.600 -2.771 17.911 1.00 97.75 101 ILE A O 1
ATOM 838 N N . ASP A 1 102 ? -2.378 -2.760 17.565 1.00 97.88 102 ASP A N 1
ATOM 839 C CA . ASP A 1 102 ? -2.136 -4.138 18.012 1.00 97.88 102 ASP A CA 1
ATOM 840 C C . ASP A 1 102 ? -2.651 -4.377 19.440 1.00 97.88 102 ASP A C 1
ATOM 842 O O . ASP A 1 102 ? -3.270 -5.399 19.750 1.00 97.88 102 ASP A O 1
ATOM 846 N N . SER A 1 103 ? -2.418 -3.420 20.339 1.00 97.88 103 SER A N 1
ATOM 847 C CA . SER A 1 103 ? -2.872 -3.488 21.729 1.00 97.88 103 SER A CA 1
ATOM 848 C C . SER A 1 103 ? -4.400 -3.505 21.841 1.00 97.88 103 SER A C 1
ATOM 850 O O . SER A 1 103 ? -4.962 -4.320 22.583 1.00 97.88 103 SER A O 1
ATOM 852 N N . TYR A 1 104 ? -5.096 -2.647 21.093 1.00 97.56 104 TYR A N 1
ATOM 853 C CA . TYR A 1 104 ? -6.558 -2.571 21.123 1.00 97.56 104 TYR A CA 1
ATOM 854 C C . TYR A 1 104 ? -7.231 -3.729 20.373 1.00 97.56 104 TYR A C 1
ATOM 856 O O . TYR A 1 104 ? -8.210 -4.270 20.886 1.00 97.56 104 TYR A O 1
ATOM 864 N N . LEU A 1 105 ? -6.686 -4.180 19.236 1.00 97.56 105 LEU A N 1
ATOM 865 C CA . LEU A 1 105 ? -7.133 -5.401 18.548 1.00 97.56 105 LEU A CA 1
ATOM 866 C C . LEU A 1 105 ? -7.083 -6.613 19.482 1.00 97.56 105 LEU A C 1
ATOM 868 O O . LEU A 1 105 ? -8.056 -7.360 19.598 1.00 97.56 105 LEU A O 1
ATOM 872 N N . ARG A 1 106 ? -6.000 -6.749 20.245 1.00 97.44 106 ARG A N 1
ATOM 873 C CA . ARG A 1 106 ? -5.845 -7.831 21.215 1.00 97.44 106 ARG A CA 1
ATOM 874 C C . ARG A 1 106 ? -6.781 -7.707 22.410 1.00 97.44 106 ARG A C 1
ATOM 876 O O . ARG A 1 106 ? -7.473 -8.659 22.758 1.00 97.44 106 ARG A O 1
ATOM 883 N N . SER A 1 107 ? -6.774 -6.553 23.073 1.00 96.75 107 SER A N 1
ATOM 884 C CA . SER A 1 107 ? -7.453 -6.380 24.364 1.00 96.75 107 SER A CA 1
ATOM 885 C C . SER A 1 107 ? -8.972 -6.279 24.242 1.00 96.75 107 SER A C 1
ATOM 887 O O . SER A 1 107 ? -9.677 -6.842 25.080 1.00 96.75 107 SER A O 1
ATOM 889 N N . ASP A 1 108 ? -9.474 -5.612 23.201 1.00 96.62 108 ASP A N 1
ATOM 890 C CA . ASP A 1 108 ? -10.906 -5.366 23.030 1.00 96.62 108 ASP A CA 1
ATOM 891 C C . ASP A 1 108 ? -11.569 -6.339 22.044 1.00 96.62 108 ASP A C 1
ATOM 893 O O . ASP A 1 108 ? -12.769 -6.594 22.169 1.00 96.62 108 ASP A O 1
ATOM 897 N N . PHE A 1 109 ? -10.812 -6.907 21.097 1.00 96.50 109 PHE A N 1
ATOM 898 C CA . PHE A 1 109 ? -11.356 -7.787 20.052 1.00 96.50 109 PHE A CA 1
ATOM 899 C C . PHE A 1 109 ? -10.783 -9.212 20.068 1.00 96.50 109 PHE A C 1
ATOM 901 O O . PHE A 1 109 ? -11.312 -10.079 19.376 1.00 96.50 109 PHE A O 1
ATOM 908 N N . GLY A 1 110 ? -9.758 -9.490 20.882 1.00 96.38 110 GLY A N 1
ATOM 909 C CA . GLY A 1 110 ? -9.147 -10.817 20.980 1.00 96.38 110 GLY A CA 1
ATOM 910 C C . GLY A 1 110 ? -8.362 -11.241 19.736 1.00 96.38 110 GLY A C 1
ATOM 911 O O . GLY A 1 110 ? -8.180 -12.439 19.529 1.00 96.38 110 GLY A O 1
ATOM 912 N N . ILE A 1 111 ? -7.930 -10.282 18.911 1.00 96.12 111 ILE A N 1
ATOM 913 C CA . ILE A 1 111 ? -7.187 -10.516 17.667 1.00 96.12 111 ILE A CA 1
ATOM 914 C C . ILE A 1 111 ? -5.698 -10.293 17.938 1.00 96.12 111 ILE A C 1
ATOM 916 O O . ILE A 1 111 ? -5.286 -9.193 18.305 1.00 96.12 111 ILE A O 1
ATOM 920 N N . GLU A 1 112 ? -4.892 -11.341 17.776 1.00 95.19 112 GLU A N 1
ATOM 921 C CA . GLU A 1 112 ? -3.434 -11.269 17.914 1.00 95.19 112 GLU A CA 1
ATOM 922 C C . GLU A 1 112 ? -2.820 -11.021 16.538 1.00 95.19 112 GLU A C 1
ATOM 924 O O . GLU A 1 112 ? -2.797 -11.906 15.686 1.00 95.19 112 GLU A O 1
ATOM 929 N N . THR A 1 113 ? -2.316 -9.811 16.325 1.00 93.06 113 THR A N 1
ATOM 930 C CA . THR A 1 113 ? -1.683 -9.410 15.070 1.00 93.06 113 THR A CA 1
ATOM 931 C C . THR A 1 113 ? -0.567 -8.404 15.330 1.00 93.06 113 THR A C 1
ATOM 933 O O . THR A 1 113 ? -0.429 -7.886 16.441 1.00 93.06 113 THR A O 1
ATOM 936 N N . THR A 1 114 ? 0.238 -8.155 14.302 1.00 96.19 114 THR A N 1
ATOM 937 C CA . THR A 1 114 ? 1.254 -7.103 14.291 1.00 96.19 114 THR A CA 1
ATOM 938 C C . THR A 1 114 ? 1.075 -6.292 13.020 1.00 96.19 114 THR A C 1
ATOM 940 O O . THR A 1 114 ? 1.537 -6.685 11.949 1.00 96.19 114 THR A O 1
ATOM 943 N N . VAL A 1 115 ? 0.352 -5.176 13.114 1.00 94.88 115 VAL A N 1
ATOM 944 C CA . VAL A 1 115 ? -0.112 -4.408 11.950 1.00 94.88 115 VAL A CA 1
ATOM 945 C C . VAL A 1 115 ? 1.048 -3.885 11.109 1.00 94.88 115 VAL A C 1
ATOM 947 O O . VAL A 1 115 ? 0.977 -3.954 9.883 1.00 94.88 115 VAL A O 1
ATOM 950 N N . ALA A 1 116 ? 2.144 -3.450 11.734 1.00 96.19 116 ALA A N 1
ATOM 951 C CA . ALA A 1 116 ? 3.347 -3.047 11.009 1.00 96.19 116 ALA A CA 1
ATOM 952 C C . ALA A 1 116 ? 3.904 -4.191 10.139 1.00 96.19 116 ALA A C 1
ATOM 954 O O . ALA A 1 116 ? 4.190 -3.990 8.961 1.00 96.19 116 ALA A O 1
ATOM 955 N N . GLU A 1 117 ? 3.996 -5.409 10.683 1.00 95.88 117 GLU A N 1
ATOM 956 C CA . GLU A 1 117 ? 4.460 -6.585 9.936 1.00 95.88 117 GLU A CA 1
ATOM 957 C C . GLU A 1 117 ? 3.475 -6.998 8.842 1.00 95.88 117 GLU A C 1
ATOM 959 O O . GLU A 1 117 ? 3.894 -7.385 7.754 1.00 95.88 117 GLU A O 1
ATOM 964 N N . VAL A 1 118 ? 2.171 -6.917 9.110 1.00 95.75 118 VAL A N 1
ATOM 965 C CA . VAL A 1 118 ? 1.131 -7.232 8.124 1.00 95.75 118 VAL A CA 1
ATOM 966 C C . VAL A 1 118 ? 1.203 -6.276 6.931 1.00 95.75 118 VAL A C 1
ATOM 968 O O . VAL A 1 118 ? 1.103 -6.726 5.791 1.00 95.75 118 VAL A O 1
ATOM 971 N N . LEU A 1 119 ? 1.403 -4.979 7.180 1.00 96.94 119 LEU A N 1
ATOM 972 C CA . LEU A 1 119 ? 1.438 -3.953 6.138 1.00 96.94 119 LEU A CA 1
ATOM 973 C C . LEU A 1 119 ? 2.782 -3.888 5.402 1.00 96.94 119 LEU A C 1
ATOM 975 O O . LEU A 1 119 ? 2.788 -3.629 4.205 1.00 96.94 119 LEU A O 1
ATOM 979 N N . LEU A 1 120 ? 3.916 -4.115 6.075 1.00 96.44 120 LEU A N 1
ATOM 980 C CA . LEU A 1 120 ? 5.255 -3.831 5.531 1.00 96.44 120 LEU A CA 1
ATOM 981 C C . LEU A 1 120 ? 6.097 -5.070 5.188 1.00 96.44 120 LEU A C 1
ATOM 983 O O . LEU A 1 120 ? 7.281 -4.932 4.894 1.00 96.44 120 LEU A O 1
ATOM 987 N N . ASN A 1 121 ? 5.513 -6.273 5.184 1.00 94.56 121 ASN A N 1
ATOM 988 C CA . ASN A 1 121 ? 6.200 -7.492 4.745 1.00 94.56 121 ASN A CA 1
ATOM 989 C C . ASN A 1 121 ? 5.671 -8.035 3.413 1.00 94.56 121 ASN A C 1
ATOM 991 O O . ASN A 1 121 ? 4.644 -7.618 2.881 1.00 94.56 121 ASN A O 1
ATOM 995 N N . ASN A 1 122 ? 6.379 -9.044 2.896 1.00 92.88 122 ASN A N 1
ATOM 996 C CA . ASN A 1 122 ? 5.975 -9.862 1.749 1.00 92.88 122 ASN A CA 1
ATOM 997 C C . ASN A 1 122 ? 5.787 -9.087 0.437 1.00 92.88 122 ASN A C 1
ATOM 999 O O . ASN A 1 122 ? 5.080 -9.557 -0.458 1.00 92.88 122 ASN A O 1
ATOM 1003 N N . PHE A 1 123 ? 6.434 -7.927 0.291 1.00 94.56 123 PHE A N 1
ATOM 1004 C CA . PHE A 1 123 ? 6.438 -7.230 -0.988 1.00 94.56 123 PHE A CA 1
ATOM 1005 C C . PHE A 1 123 ? 7.065 -8.125 -2.073 1.00 94.56 123 PHE A C 1
ATOM 1007 O O . PHE A 1 123 ? 8.115 -8.730 -1.832 1.00 94.56 123 PHE A O 1
ATOM 1014 N N . PRO A 1 124 ? 6.439 -8.259 -3.256 1.00 92.94 124 PRO A N 1
ATOM 1015 C CA . PRO A 1 124 ? 6.975 -9.100 -4.317 1.00 92.94 124 PRO A CA 1
ATOM 1016 C C . PRO A 1 124 ? 8.310 -8.558 -4.834 1.00 92.94 124 PRO A C 1
ATOM 1018 O O . PRO A 1 124 ? 8.474 -7.354 -5.017 1.00 92.94 124 PRO A O 1
ATOM 1021 N N . ASP A 1 125 ? 9.240 -9.456 -5.155 1.00 93.56 125 ASP A N 1
ATOM 1022 C CA . ASP A 1 125 ? 10.456 -9.070 -5.867 1.00 93.56 125 ASP A CA 1
ATOM 1023 C C . ASP A 1 125 ? 10.103 -8.614 -7.294 1.00 93.56 125 ASP A C 1
ATOM 1025 O O . ASP A 1 125 ? 9.592 -9.389 -8.110 1.00 93.56 125 ASP A O 1
ATOM 1029 N N . LEU A 1 126 ? 10.350 -7.334 -7.572 1.00 93.94 126 LEU A N 1
ATOM 1030 C CA . LEU A 1 126 ? 10.179 -6.703 -8.884 1.00 93.94 126 LEU A CA 1
ATOM 1031 C C . LEU A 1 126 ? 11.528 -6.441 -9.581 1.00 93.94 126 LEU A C 1
ATOM 1033 O O . LEU A 1 126 ? 11.578 -5.737 -10.586 1.00 93.94 126 LEU A O 1
ATOM 1037 N N . GLY A 1 127 ? 12.633 -6.969 -9.044 1.00 93.88 127 GLY A N 1
ATOM 1038 C CA . GLY A 1 127 ? 13.987 -6.777 -9.565 1.00 93.88 127 GLY A CA 1
ATOM 1039 C C . GLY A 1 127 ? 14.604 -5.412 -9.248 1.00 93.88 127 GLY A C 1
ATOM 1040 O O . GLY A 1 127 ? 15.680 -5.095 -9.763 1.00 93.88 127 GLY A O 1
ATOM 1041 N N . LEU A 1 128 ? 13.946 -4.593 -8.422 1.00 95.31 128 LEU A N 1
ATOM 1042 C CA . LEU A 1 128 ? 14.465 -3.296 -7.991 1.00 95.31 128 LEU A CA 1
ATOM 1043 C C . LEU A 1 128 ? 15.674 -3.460 -7.056 1.00 95.31 128 LEU A C 1
ATOM 1045 O O . LEU A 1 128 ? 15.775 -4.452 -6.337 1.00 95.31 128 LEU A O 1
ATOM 1049 N N . PRO A 1 129 ? 16.610 -2.495 -7.034 1.00 95.12 129 PRO A N 1
ATOM 1050 C CA . PRO A 1 129 ? 17.693 -2.515 -6.061 1.00 95.12 129 PRO A CA 1
ATOM 1051 C C . PRO A 1 129 ? 17.161 -2.385 -4.626 1.00 95.12 129 PRO A C 1
ATOM 1053 O O . PRO A 1 129 ? 16.296 -1.550 -4.349 1.00 95.12 129 PRO A O 1
ATOM 1056 N N . ASP A 1 130 ? 17.745 -3.156 -3.710 1.00 92.75 130 ASP A N 1
ATOM 1057 C CA . ASP A 1 130 ? 17.436 -3.074 -2.282 1.00 92.75 130 ASP A CA 1
ATOM 1058 C C . ASP A 1 130 ? 17.729 -1.675 -1.725 1.00 92.75 130 ASP A C 1
ATOM 1060 O O . ASP A 1 130 ? 18.765 -1.062 -2.014 1.00 92.75 130 ASP A O 1
ATOM 1064 N N . VAL A 1 131 ? 16.829 -1.189 -0.877 1.00 88.44 131 VAL A N 1
ATOM 1065 C CA . VAL A 1 131 ? 17.007 0.035 -0.092 1.00 88.44 131 VAL A CA 1
ATOM 1066 C C . VAL A 1 131 ? 17.509 -0.312 1.303 1.00 88.44 131 VAL A C 1
ATOM 1068 O O . VAL A 1 131 ? 17.041 -1.251 1.935 1.00 88.44 131 VAL A O 1
ATOM 1071 N N . ALA A 1 132 ? 18.490 0.450 1.790 1.00 82.00 132 ALA A N 1
ATOM 1072 C CA . ALA A 1 132 ? 19.095 0.201 3.099 1.00 82.00 132 ALA A CA 1
ATOM 1073 C C . ALA A 1 132 ? 18.230 0.691 4.274 1.00 82.00 132 ALA A C 1
ATOM 1075 O O . ALA A 1 132 ? 18.424 0.234 5.397 1.00 82.00 132 ALA A O 1
ATOM 1076 N N . THR A 1 133 ? 17.336 1.652 4.029 1.00 82.69 133 THR A N 1
ATOM 1077 C CA . THR A 1 133 ? 16.499 2.276 5.063 1.00 82.69 133 THR A CA 1
ATOM 1078 C C . THR A 1 133 ? 15.066 2.452 4.579 1.00 82.69 133 THR A C 1
ATOM 1080 O O . THR A 1 133 ? 14.187 1.739 5.037 1.00 82.69 133 THR A O 1
ATOM 1083 N N . PHE A 1 134 ? 14.841 3.371 3.638 1.00 85.81 134 PHE A N 1
ATOM 1084 C CA . PHE A 1 134 ? 13.512 3.756 3.174 1.00 85.81 134 PHE A CA 1
ATOM 1085 C C . PHE A 1 134 ? 13.471 3.958 1.650 1.00 85.81 134 PHE A C 1
ATOM 1087 O O . PHE A 1 134 ? 14.507 4.277 1.046 1.00 85.81 134 PHE A O 1
ATOM 1094 N N . PRO A 1 135 ? 12.287 3.797 1.032 1.00 91.50 135 PRO A N 1
ATOM 1095 C CA . PRO A 1 135 ? 11.021 3.412 1.670 1.00 91.50 135 PRO A CA 1
ATOM 1096 C C . PRO A 1 135 ? 10.961 1.919 2.036 1.00 91.50 135 PRO A C 1
ATOM 1098 O O . PRO A 1 135 ? 11.540 1.088 1.342 1.00 91.50 135 PRO A O 1
ATOM 1101 N N . LEU A 1 136 ? 10.252 1.575 3.112 1.00 94.56 136 LEU A N 1
ATOM 1102 C CA . LEU A 1 136 ? 9.829 0.190 3.352 1.00 94.56 136 LEU A CA 1
ATOM 1103 C C . LEU A 1 136 ? 8.589 -0.097 2.504 1.00 94.56 136 LEU A C 1
ATOM 1105 O O . LEU A 1 136 ? 7.853 0.830 2.159 1.00 94.56 136 LEU A O 1
ATOM 1109 N N . ALA A 1 137 ? 8.346 -1.363 2.178 1.00 96.50 137 ALA A N 1
ATOM 1110 C CA . ALA A 1 137 ? 7.194 -1.755 1.381 1.00 96.50 137 ALA A CA 1
ATOM 1111 C C . ALA A 1 137 ? 6.679 -3.134 1.782 1.00 96.50 137 ALA A C 1
ATOM 1113 O O . ALA A 1 137 ? 7.468 -4.037 2.056 1.00 96.50 137 ALA A O 1
ATOM 1114 N N . GLY A 1 138 ? 5.364 -3.310 1.733 1.00 97.19 138 GLY A N 1
ATOM 1115 C CA . GLY A 1 138 ? 4.714 -4.598 1.929 1.00 97.19 138 GLY A CA 1
ATOM 1116 C C . GLY A 1 138 ? 3.487 -4.768 1.049 1.00 97.19 138 GLY A C 1
ATOM 1117 O O . GLY A 1 138 ? 2.997 -3.828 0.413 1.00 97.19 138 GLY A O 1
ATOM 1118 N N . ALA A 1 139 ? 3.049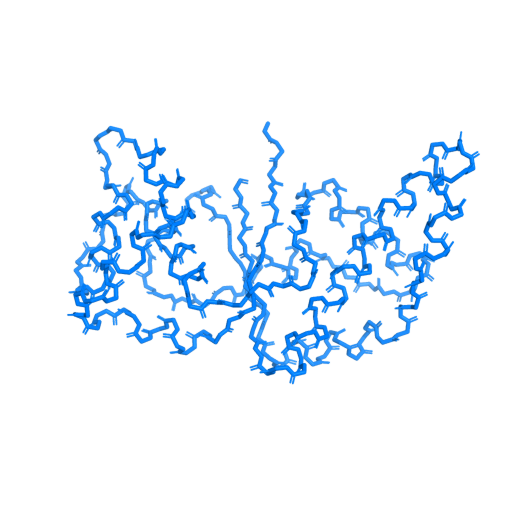 -6.015 0.936 1.00 97.69 139 ALA A N 1
ATOM 1119 C CA . ALA A 1 139 ? 1.917 -6.382 0.107 1.00 97.69 139 ALA A CA 1
ATOM 1120 C C . ALA A 1 139 ? 1.106 -7.492 0.770 1.00 97.69 139 ALA A C 1
ATOM 1122 O O . ALA A 1 139 ? 1.632 -8.554 1.110 1.00 97.69 139 ALA A O 1
ATOM 1123 N N . ILE A 1 140 ? -0.200 -7.270 0.867 1.00 97.94 140 ILE A N 1
ATOM 1124 C CA . ILE A 1 140 ? -1.167 -8.282 1.273 1.00 97.94 140 ILE A CA 1
ATOM 1125 C C . ILE A 1 140 ? -1.859 -8.779 0.008 1.00 97.94 140 ILE A C 1
ATOM 1127 O O . ILE A 1 140 ? -2.591 -8.039 -0.651 1.00 97.94 140 ILE A O 1
ATOM 1131 N N . SER A 1 141 ? -1.599 -10.033 -0.358 1.00 96.69 141 SER A N 1
ATOM 1132 C CA . SER A 1 141 ? -2.216 -10.662 -1.532 1.00 96.69 141 SER A CA 1
ATOM 1133 C C . SER A 1 141 ? -3.731 -10.848 -1.351 1.00 96.69 141 SER A C 1
ATOM 1135 O O . SER A 1 141 ? -4.187 -10.949 -0.212 1.00 96.69 141 SER 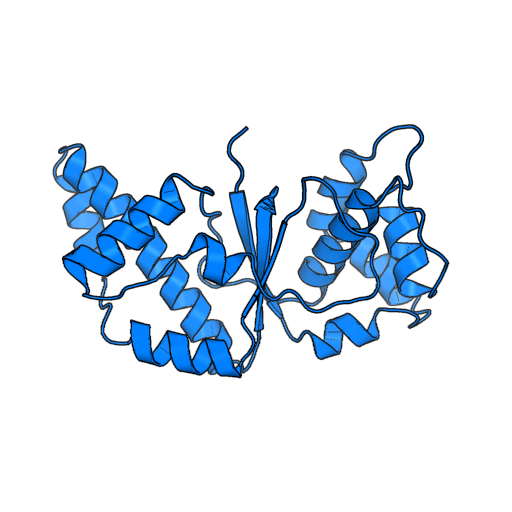A O 1
ATOM 1137 N N . PRO A 1 142 ? -4.521 -11.015 -2.431 1.00 96.75 142 PRO A N 1
ATOM 1138 C CA . PRO A 1 142 ? -5.968 -11.224 -2.318 1.00 96.75 142 PRO A CA 1
ATOM 1139 C C . PRO A 1 142 ? -6.346 -12.423 -1.433 1.00 96.75 142 PRO A C 1
ATOM 1141 O O . PRO A 1 142 ? -7.320 -12.375 -0.686 1.00 96.75 142 PRO A O 1
ATOM 1144 N N . LEU A 1 143 ? -5.533 -13.489 -1.446 1.00 95.69 143 LEU A N 1
ATOM 1145 C CA . LEU A 1 143 ? -5.727 -14.640 -0.561 1.00 95.69 143 LEU A CA 1
ATOM 1146 C C . LEU A 1 143 ? -5.551 -14.262 0.919 1.00 95.69 143 LEU A C 1
ATOM 1148 O O . LEU A 1 143 ? -6.354 -14.665 1.754 1.00 95.69 143 LEU A O 1
ATOM 1152 N N . GLN A 1 144 ? -4.508 -13.498 1.248 1.00 96.44 144 GLN A N 1
ATOM 1153 C CA . GLN A 1 144 ? -4.270 -13.032 2.618 1.00 96.44 144 GLN A CA 1
ATOM 1154 C C . GLN A 1 144 ? -5.320 -12.003 3.054 1.00 96.44 144 GLN A C 1
ATOM 1156 O O . GLN A 1 144 ? -5.754 -12.043 4.200 1.00 96.44 144 GLN A O 1
ATOM 1161 N N . ILE A 1 145 ? -5.769 -11.139 2.139 1.00 97.75 145 ILE A N 1
ATOM 1162 C CA . ILE A 1 145 ? -6.866 -10.192 2.364 1.00 97.75 145 ILE A CA 1
ATOM 1163 C C . ILE A 1 145 ? -8.147 -10.930 2.758 1.00 97.75 145 ILE A C 1
ATOM 1165 O O . ILE A 1 145 ? -8.773 -10.549 3.741 1.00 97.75 145 ILE A O 1
ATOM 1169 N N . SER A 1 146 ? -8.512 -12.008 2.056 1.00 97.00 146 SER A N 1
ATOM 1170 C CA . SER A 1 146 ? -9.691 -12.809 2.411 1.00 97.00 146 SER A CA 1
ATOM 1171 C C . SER A 1 146 ? -9.588 -13.386 3.826 1.00 97.00 146 SER A C 1
ATOM 1173 O O . SER A 1 146 ? -10.551 -13.301 4.581 1.00 97.00 146 SER A O 1
ATOM 1175 N N . LEU A 1 147 ? -8.426 -13.933 4.204 1.00 95.88 147 LEU A N 1
ATOM 1176 C CA . LEU A 1 147 ? -8.208 -14.482 5.549 1.00 95.88 147 LEU A CA 1
ATOM 1177 C C . LEU A 1 147 ? -8.291 -13.396 6.630 1.00 95.88 147 LEU A C 1
ATOM 1179 O O . LEU A 1 147 ? -8.899 -13.605 7.677 1.00 95.88 147 LEU A O 1
ATOM 1183 N N . LEU A 1 148 ? -7.702 -12.230 6.364 1.00 95.75 148 LEU A N 1
ATOM 1184 C CA . LEU A 1 148 ? -7.700 -11.105 7.290 1.00 95.75 148 LEU A CA 1
ATOM 1185 C C . LEU A 1 148 ? -9.090 -10.461 7.420 1.00 95.75 148 LEU A C 1
ATOM 1187 O O . LEU A 1 148 ? -9.485 -10.070 8.514 1.00 95.75 148 LEU A O 1
ATOM 1191 N N . SER A 1 149 ? -9.859 -10.386 6.330 1.00 96.06 149 SER A N 1
ATOM 1192 C CA . SER A 1 149 ? -11.253 -9.918 6.350 1.00 96.06 149 SER A CA 1
ATOM 1193 C C . SER A 1 149 ? -12.120 -10.832 7.227 1.00 96.06 149 SER A C 1
ATOM 1195 O O . SER A 1 149 ? -12.874 -10.338 8.069 1.00 96.06 149 SER A O 1
ATOM 1197 N N . ASP A 1 150 ? -11.942 -12.156 7.123 1.00 95.50 150 ASP A N 1
ATOM 1198 C CA . ASP A 1 150 ? -12.629 -13.133 7.977 1.00 95.50 150 ASP A CA 1
ATOM 1199 C C . ASP A 1 150 ? -12.242 -12.990 9.459 1.00 95.50 150 ASP A C 1
ATOM 1201 O O . ASP A 1 150 ? -13.099 -13.096 10.342 1.00 95.50 150 ASP A O 1
ATOM 1205 N N . GLU A 1 151 ? -10.967 -12.734 9.759 1.00 95.12 151 GLU A N 1
ATOM 1206 C CA . GLU A 1 151 ? -10.490 -12.505 11.129 1.00 95.12 151 GLU A CA 1
ATOM 1207 C C . GLU A 1 151 ? -11.071 -11.212 11.725 1.00 95.12 151 GLU A C 1
ATOM 1209 O O . GLU A 1 151 ? -11.551 -11.195 12.862 1.00 95.12 151 GLU A O 1
ATOM 1214 N N . LEU A 1 152 ? -11.120 -10.142 10.928 1.00 95.50 152 LEU A N 1
ATOM 1215 C CA . LEU A 1 152 ? -11.619 -8.831 11.339 1.00 95.50 152 LEU A CA 1
ATOM 1216 C C . LEU A 1 152 ? -13.150 -8.718 11.326 1.00 95.50 152 LEU A C 1
ATOM 1218 O O . LEU A 1 152 ? -13.679 -7.703 11.779 1.00 95.50 152 LEU A O 1
ATOM 1222 N N . GLN A 1 153 ? -13.896 -9.722 10.853 1.00 94.00 153 GLN A N 1
ATOM 1223 C CA . GLN A 1 153 ? -15.353 -9.628 10.655 1.00 94.00 153 GLN A CA 1
ATOM 1224 C C . GLN A 1 153 ? -16.134 -9.207 11.916 1.00 94.00 153 GLN A C 1
ATOM 1226 O O . GLN A 1 153 ? -17.167 -8.545 11.821 1.00 94.00 153 GLN A O 1
ATOM 1231 N N . ASN A 1 154 ? -15.632 -9.568 13.103 1.00 92.25 154 ASN A N 1
ATOM 1232 C CA . ASN A 1 154 ? -16.270 -9.276 14.391 1.00 92.25 154 ASN A CA 1
ATOM 1233 C C . ASN A 1 154 ? -15.876 -7.908 14.974 1.00 92.25 154 ASN A C 1
ATOM 1235 O O . ASN A 1 154 ? -16.428 -7.492 15.995 1.00 92.25 154 ASN A O 1
ATOM 1239 N N . VAL A 1 155 ? -14.945 -7.194 14.338 1.00 95.75 155 VAL A N 1
ATOM 1240 C CA . VAL A 1 155 ? -14.559 -5.834 14.717 1.00 95.75 155 VAL A CA 1
ATOM 1241 C C . VAL A 1 155 ? -15.638 -4.870 14.224 1.00 95.75 155 VAL A C 1
ATOM 1243 O O . VAL A 1 155 ? -15.611 -4.379 13.096 1.00 95.75 155 VAL A O 1
ATOM 1246 N N . ILE A 1 156 ? -16.634 -4.624 15.078 1.00 93.69 156 ILE A N 1
ATOM 1247 C CA . ILE A 1 156 ? -17.767 -3.739 14.785 1.00 93.69 156 ILE A CA 1
ATOM 1248 C C . ILE A 1 156 ? -17.562 -2.409 15.513 1.00 93.69 156 ILE A C 1
ATOM 1250 O O . ILE A 1 156 ? -17.831 -2.289 16.710 1.00 93.69 156 ILE A O 1
ATOM 1254 N N . LEU A 1 157 ? -17.107 -1.403 14.766 1.00 94.69 157 LEU A N 1
ATOM 1255 C CA . LEU A 1 157 ? -16.885 -0.037 15.240 1.00 94.69 157 LEU A CA 1
ATOM 1256 C C . LEU A 1 157 ? -17.762 0.941 14.455 1.00 94.69 157 LEU A C 1
ATOM 1258 O O . LEU A 1 157 ? -17.673 1.036 13.233 1.00 94.69 157 LEU A O 1
ATOM 1262 N N . THR A 1 158 ? -18.621 1.680 15.156 1.00 94.62 158 THR A N 1
ATOM 1263 C CA . THR A 1 158 ? -19.486 2.703 14.545 1.00 94.62 158 THR A CA 1
ATOM 1264 C C . THR A 1 158 ? -18.943 4.106 14.792 1.00 94.62 158 THR A C 1
ATOM 1266 O O . THR A 1 158 ? -18.392 4.383 15.858 1.00 94.62 158 THR A O 1
ATOM 1269 N N . ASN A 1 159 ? -19.180 5.026 13.849 1.00 94.69 159 ASN A N 1
ATOM 1270 C CA . ASN A 1 159 ? -18.800 6.435 14.012 1.00 94.69 159 ASN A CA 1
ATOM 1271 C C . ASN A 1 159 ? -19.387 7.025 15.304 1.00 94.69 159 ASN A C 1
ATOM 1273 O O . ASN A 1 159 ? -18.676 7.671 16.057 1.00 94.69 159 ASN A O 1
ATOM 1277 N N . SER A 1 160 ? -20.643 6.703 15.638 1.00 95.56 160 SER A N 1
ATOM 1278 C CA . SER A 1 160 ? -21.277 7.190 16.869 1.00 95.56 160 SER A CA 1
ATOM 1279 C C . 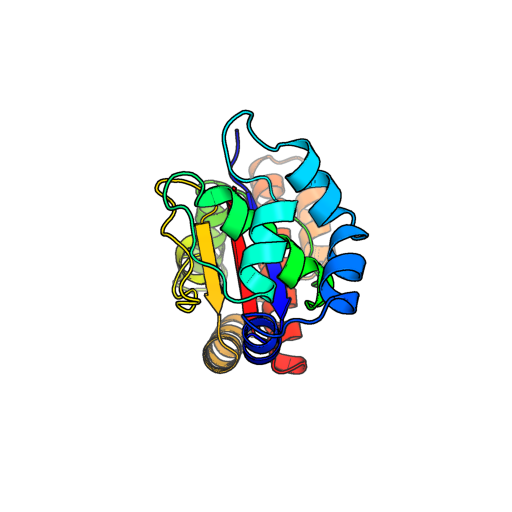SER A 1 160 ? -20.575 6.726 18.149 1.00 95.56 160 SER A C 1
ATOM 1281 O O . SER A 1 160 ? -20.528 7.480 19.115 1.00 95.56 160 SER A O 1
ATOM 1283 N N . GLN A 1 161 ? -20.029 5.505 18.191 1.00 94.75 161 GLN A N 1
ATOM 1284 C CA . GLN A 1 161 ? -19.246 5.045 19.347 1.00 94.75 161 GLN A CA 1
ATOM 1285 C C . GLN A 1 161 ? -17.925 5.808 19.473 1.00 94.75 161 GLN A C 1
ATOM 1287 O O . GLN A 1 161 ? -17.546 6.179 20.580 1.00 94.75 161 GLN A O 1
ATOM 1292 N N . ILE A 1 162 ? -17.251 6.061 18.350 1.00 96.00 162 ILE A N 1
ATOM 1293 C CA . ILE A 1 162 ? -15.994 6.816 18.306 1.00 96.00 162 ILE A CA 1
ATOM 1294 C C . ILE A 1 162 ? -16.239 8.283 18.701 1.00 96.00 162 ILE A C 1
ATOM 1296 O O . ILE A 1 162 ? -15.546 8.813 19.564 1.00 96.00 162 ILE A O 1
ATOM 1300 N N . ASP A 1 163 ? -17.291 8.910 18.170 1.00 95.75 163 ASP A N 1
ATOM 1301 C CA . ASP A 1 163 ? -17.688 10.287 18.492 1.00 95.75 163 ASP A CA 1
ATOM 1302 C C . ASP A 1 163 ? -17.995 10.477 19.981 1.00 95.75 163 ASP A C 1
ATOM 1304 O O . ASP A 1 163 ? -17.672 11.514 20.561 1.00 95.75 163 ASP A O 1
ATOM 1308 N N . LEU A 1 164 ? -18.611 9.479 20.622 1.00 96.00 164 LEU A N 1
ATOM 1309 C CA . LEU A 1 164 ? -18.871 9.517 22.061 1.00 96.00 164 LEU A CA 1
ATOM 1310 C C . LEU A 1 164 ? -17.577 9.506 22.878 1.00 96.00 164 LEU A C 1
ATOM 1312 O O . LEU A 1 164 ? -17.513 10.205 23.886 1.00 96.00 164 LEU A O 1
ATOM 1316 N N . LEU A 1 165 ? -16.561 8.748 22.451 1.00 95.94 165 LEU A N 1
ATOM 1317 C CA . LEU A 1 165 ? -15.251 8.721 23.108 1.00 95.94 165 LEU A CA 1
ATOM 1318 C C . LEU A 1 165 ? -14.536 10.072 22.974 1.00 95.94 165 LEU A C 1
ATOM 1320 O O . LEU A 1 165 ? -14.029 10.589 23.967 1.00 95.94 165 LEU A O 1
ATOM 1324 N N . TRP A 1 166 ? -14.597 10.701 21.796 1.00 93.81 166 TRP A N 1
ATOM 1325 C CA . TRP A 1 166 ? -14.050 12.046 21.581 1.00 93.81 166 TRP A CA 1
ATOM 1326 C C . TRP A 1 166 ? -14.667 13.115 22.492 1.00 93.81 166 TRP A C 1
ATOM 1328 O O . TRP A 1 166 ? -14.021 14.104 22.830 1.00 93.81 166 TRP A O 1
ATOM 1338 N N . GLN A 1 167 ? -15.921 12.940 22.911 1.00 93.44 167 GLN A N 1
ATOM 1339 C CA . GLN A 1 167 ? -16.641 13.928 23.717 1.00 93.44 167 GLN A CA 1
ATOM 1340 C C . GLN A 1 167 ? -16.350 13.845 25.222 1.00 93.44 167 GLN A C 1
ATOM 1342 O O . GLN A 1 167 ? -16.763 14.742 25.961 1.00 93.44 167 GLN A O 1
ATOM 1347 N N . THR A 1 168 ? -15.674 12.801 25.715 1.00 87.62 168 THR A N 1
ATOM 1348 C CA . THR A 1 168 ? -15.534 12.591 27.167 1.00 87.62 168 THR A CA 1
ATOM 1349 C C . THR A 1 168 ? -14.468 13.471 27.830 1.00 87.62 168 THR A C 1
ATOM 1351 O O . THR A 1 168 ? -14.444 13.530 29.063 1.00 87.62 168 THR A O 1
ATOM 1354 N N . GLN A 1 169 ? -13.616 14.161 27.053 1.00 83.19 169 GLN A N 1
ATOM 1355 C CA . GLN A 1 169 ? -12.488 14.993 27.522 1.00 83.19 169 GLN A CA 1
ATOM 1356 C C . GLN A 1 169 ? -11.504 14.249 28.444 1.00 83.19 169 GLN A C 1
ATOM 1358 O O . GLN A 1 169 ? -10.829 14.854 29.283 1.00 83.19 169 GLN A O 1
ATOM 1363 N N . LYS A 1 170 ? -11.451 12.917 28.347 1.00 93.00 170 LYS A N 1
ATOM 1364 C CA . LYS A 1 170 ? -10.457 12.094 29.036 1.00 93.00 170 LYS A CA 1
ATOM 1365 C C . LYS A 1 170 ? -9.421 11.655 28.022 1.00 93.00 170 LYS A C 1
ATOM 1367 O O . LYS A 1 170 ? -9.763 10.951 27.082 1.00 93.00 170 LYS A O 1
ATOM 1372 N N . GLU A 1 171 ? -8.158 11.952 28.300 1.00 90.94 171 GLU A N 1
ATOM 1373 C CA . GLU A 1 171 ? -7.017 11.582 27.450 1.00 90.94 171 GLU A CA 1
ATOM 1374 C C . GLU A 1 171 ? -7.064 10.111 27.001 1.00 90.94 171 GLU A C 1
ATOM 1376 O O . GLU A 1 171 ? -6.947 9.813 25.820 1.00 90.94 171 GLU A O 1
ATOM 1381 N N . LYS A 1 172 ? -7.355 9.180 27.921 1.00 92.25 172 LYS A N 1
ATOM 1382 C CA . LYS A 1 172 ? -7.473 7.751 27.590 1.00 92.25 172 LYS A CA 1
ATOM 1383 C C . LYS A 1 172 ? -8.580 7.449 26.571 1.00 92.25 172 LYS A C 1
ATOM 1385 O O . LYS A 1 172 ? -8.406 6.567 25.733 1.00 92.25 172 LYS A O 1
ATOM 1390 N N . ASP A 1 173 ? -9.721 8.123 26.676 1.00 94.25 173 ASP A N 1
ATOM 1391 C CA . ASP A 1 173 ? -10.843 7.912 25.761 1.00 94.25 173 ASP A CA 1
ATOM 1392 C C . ASP A 1 173 ? -10.553 8.566 24.403 1.00 94.25 173 ASP A C 1
ATOM 1394 O O . ASP A 1 173 ? -10.894 7.981 23.383 1.00 94.25 173 ASP A O 1
ATOM 1398 N N . GLU A 1 174 ? -9.856 9.707 24.375 1.00 94.62 174 GLU A N 1
ATOM 1399 C CA . GLU A 1 174 ? -9.369 10.344 23.143 1.00 94.62 174 GLU A CA 1
ATOM 1400 C C . GLU A 1 174 ? -8.364 9.444 22.407 1.00 94.62 174 GLU A C 1
ATOM 1402 O O . GLU A 1 174 ? -8.537 9.178 21.219 1.00 94.62 174 GLU A O 1
ATOM 1407 N N . THR A 1 175 ? -7.376 8.872 23.108 1.00 95.31 175 THR A N 1
ATOM 1408 C CA . THR A 1 175 ? -6.467 7.870 22.522 1.00 95.31 175 THR A CA 1
ATOM 1409 C C . THR A 1 175 ? -7.240 6.664 21.996 1.00 95.31 175 THR A C 1
ATOM 1411 O O . THR A 1 175 ? -6.973 6.174 20.904 1.00 95.31 175 THR A O 1
ATOM 1414 N N . LYS A 1 176 ? -8.230 6.176 22.749 1.00 97.00 176 LYS A N 1
ATOM 1415 C CA . LYS A 1 176 ? -9.057 5.051 22.307 1.00 97.00 176 LYS A CA 1
ATOM 1416 C C . LYS A 1 176 ? -9.868 5.396 21.057 1.00 97.00 176 LYS A C 1
ATOM 1418 O O . LYS A 1 176 ? -9.966 4.568 20.159 1.00 97.00 176 LYS A O 1
ATOM 1423 N N . ALA A 1 177 ? -10.427 6.602 20.988 1.00 97.12 177 ALA A N 1
ATOM 1424 C CA . ALA A 1 177 ? -11.181 7.092 19.841 1.00 97.12 177 ALA A CA 1
ATOM 1425 C C . ALA A 1 177 ? -10.300 7.195 18.589 1.00 97.12 177 ALA A C 1
ATOM 1427 O O . ALA A 1 177 ? -10.718 6.754 17.519 1.00 97.12 177 ALA A O 1
ATOM 1428 N N . PHE A 1 178 ? -9.075 7.708 18.749 1.00 96.25 178 PHE A N 1
ATOM 1429 C CA . PHE A 1 178 ? -8.054 7.750 17.704 1.00 96.25 178 PHE A CA 1
ATOM 1430 C C . PHE A 1 178 ? -7.791 6.351 17.143 1.00 96.25 178 PHE A C 1
ATOM 1432 O O . PHE A 1 178 ? -8.049 6.095 15.971 1.00 96.25 178 PHE A O 1
ATOM 1439 N N . VAL A 1 179 ? -7.400 5.411 18.006 1.00 97.25 179 VAL A N 1
ATOM 1440 C CA . VAL A 1 179 ? -7.030 4.054 17.583 1.00 97.25 179 VAL A CA 1
ATOM 1441 C C . VAL A 1 179 ? -8.222 3.293 17.003 1.00 97.25 179 VAL A C 1
ATOM 1443 O O . VAL A 1 179 ? -8.078 2.556 16.033 1.00 97.25 179 VAL A O 1
ATOM 1446 N N . TYR A 1 180 ? -9.424 3.469 17.557 1.00 97.94 180 TYR A N 1
ATOM 1447 C CA . TYR A 1 180 ? -10.636 2.862 17.004 1.00 97.94 180 TYR A CA 1
ATOM 1448 C C . TYR A 1 180 ? -10.954 3.383 15.604 1.00 97.94 180 TYR A C 1
ATOM 1450 O O . TYR A 1 180 ? -11.415 2.613 14.762 1.00 97.94 180 TYR A O 1
ATOM 1458 N N . ASN A 1 181 ? -10.704 4.666 15.336 1.00 97.31 181 ASN A N 1
ATOM 1459 C CA . ASN A 1 181 ? -10.846 5.215 13.995 1.00 97.31 181 ASN A CA 1
ATOM 1460 C C . ASN A 1 181 ? -9.859 4.554 13.020 1.00 97.31 181 ASN A C 1
ATOM 1462 O O . ASN A 1 181 ? -10.279 4.134 11.943 1.00 97.31 181 ASN A O 1
ATOM 1466 N N . SER A 1 182 ? -8.602 4.366 13.428 1.00 97.12 182 SER A N 1
ATOM 1467 C CA . SER A 1 182 ? -7.579 3.693 12.619 1.00 97.12 182 SER A CA 1
ATOM 1468 C C . SER A 1 182 ? -7.876 2.206 12.400 1.00 97.12 182 SER A C 1
ATOM 1470 O O . SER A 1 182 ? -7.790 1.728 11.274 1.00 97.12 182 SER A O 1
ATOM 1472 N N . ILE A 1 183 ? -8.322 1.470 13.429 1.00 97.88 183 ILE A N 1
ATOM 1473 C CA . ILE A 1 183 ? -8.766 0.066 13.304 1.00 97.88 183 ILE A CA 1
ATOM 1474 C C . ILE A 1 183 ? -9.928 -0.043 12.317 1.00 97.88 183 ILE A C 1
ATOM 1476 O O . ILE A 1 183 ? -9.933 -0.915 11.445 1.00 97.88 183 ILE A O 1
ATOM 1480 N N . LYS A 1 184 ? -10.923 0.839 12.455 1.00 97.62 184 LYS A N 1
ATOM 1481 C CA . LYS A 1 184 ? -12.074 0.886 11.554 1.00 97.62 184 LYS A CA 1
ATOM 1482 C C . LYS A 1 184 ? -11.624 1.153 10.117 1.00 97.62 184 LYS A C 1
ATOM 1484 O O . LYS A 1 184 ? -12.045 0.430 9.222 1.00 97.62 184 LYS A O 1
ATOM 1489 N N . GLY A 1 185 ? -10.749 2.134 9.913 1.00 96.69 185 GLY A N 1
ATOM 1490 C CA . GLY A 1 185 ? -10.203 2.478 8.606 1.00 96.69 185 GLY A CA 1
ATOM 1491 C C . GLY A 1 185 ? -9.371 1.360 7.973 1.00 96.69 185 GLY A C 1
ATOM 1492 O O . GLY A 1 185 ? -9.559 1.020 6.806 1.00 96.69 185 GLY A O 1
ATOM 1493 N N . PHE A 1 186 ? -8.507 0.716 8.759 1.00 96.56 186 PHE A N 1
ATOM 1494 C CA . PHE A 1 186 ? -7.751 -0.461 8.337 1.00 96.56 186 PHE A CA 1
ATOM 1495 C C . PHE A 1 186 ? -8.688 -1.578 7.868 1.00 96.56 186 PHE A C 1
ATOM 1497 O O . PHE A 1 186 ? -8.523 -2.089 6.762 1.00 96.56 186 PHE A O 1
ATOM 1504 N N . LYS A 1 187 ? -9.724 -1.896 8.653 1.00 97.06 187 LYS A N 1
ATOM 1505 C CA . LYS A 1 187 ? -10.739 -2.883 8.270 1.00 97.06 187 LYS A CA 1
ATOM 1506 C C . LYS A 1 187 ? -11.470 -2.490 6.982 1.00 97.06 187 LYS A C 1
ATOM 1508 O O . LYS A 1 187 ? -11.614 -3.331 6.102 1.00 97.06 187 LYS A O 1
ATOM 1513 N N . GLU A 1 188 ? -11.900 -1.234 6.852 1.00 97.50 188 GLU A N 1
ATOM 1514 C CA . GLU A 1 188 ? -12.562 -0.722 5.640 1.00 97.50 188 GLU A CA 1
ATOM 1515 C C . GLU A 1 188 ? -11.678 -0.898 4.394 1.00 97.50 188 GLU A C 1
ATOM 1517 O O . GLU A 1 188 ? -12.176 -1.263 3.330 1.00 97.50 188 GLU A O 1
ATOM 1522 N N . ASN A 1 189 ? -10.362 -0.718 4.528 1.00 98.06 189 ASN A N 1
ATOM 1523 C CA . ASN A 1 189 ? -9.406 -0.957 3.448 1.00 98.06 189 ASN A CA 1
ATOM 1524 C C . ASN A 1 189 ? -9.252 -2.448 3.110 1.00 98.06 189 ASN A C 1
ATOM 1526 O O . ASN A 1 189 ? -9.219 -2.793 1.927 1.00 98.06 189 ASN A O 1
ATOM 1530 N N . ILE A 1 190 ? -9.187 -3.333 4.116 1.00 98.06 190 ILE A N 1
ATOM 1531 C CA . ILE A 1 190 ? -9.163 -4.790 3.893 1.00 98.06 190 ILE A CA 1
ATOM 1532 C C . ILE A 1 190 ? -10.427 -5.237 3.156 1.00 98.06 190 ILE A C 1
ATOM 1534 O O . ILE A 1 190 ? -10.330 -5.932 2.145 1.00 98.06 190 ILE A O 1
ATOM 1538 N N . ASP A 1 191 ? -11.599 -4.816 3.630 1.00 97.69 191 ASP A N 1
ATOM 1539 C CA . ASP A 1 191 ? -12.883 -5.184 3.034 1.00 97.69 191 ASP A CA 1
ATOM 1540 C C . ASP A 1 191 ? -12.991 -4.669 1.593 1.00 97.69 191 ASP A C 1
ATOM 1542 O O . ASP A 1 191 ? -13.356 -5.429 0.697 1.00 97.69 191 ASP A O 1
ATOM 1546 N N . PHE A 1 192 ? -12.582 -3.422 1.335 1.00 98.38 192 PHE A N 1
ATOM 1547 C CA . PHE A 1 192 ? -12.551 -2.860 -0.016 1.00 98.38 192 PHE A CA 1
ATOM 1548 C C . PHE A 1 192 ? -11.674 -3.687 -0.965 1.00 98.38 192 PHE A C 1
ATOM 1550 O O . PHE A 1 192 ? -12.093 -4.008 -2.080 1.00 98.38 192 PHE A O 1
ATOM 1557 N N . CYS A 1 193 ? -10.467 -4.062 -0.536 1.00 98.38 193 CYS A N 1
ATOM 1558 C CA . CYS A 1 193 ? -9.592 -4.925 -1.327 1.00 98.38 193 CYS A CA 1
ATOM 1559 C C . CYS A 1 193 ? -10.214 -6.309 -1.557 1.00 98.38 193 CYS A C 1
ATOM 1561 O O . CYS A 1 193 ? -10.120 -6.837 -2.666 1.00 98.38 193 CYS A O 1
ATOM 1563 N N . ASN A 1 194 ? -10.881 -6.877 -0.547 1.00 98.12 194 ASN A N 1
ATOM 1564 C CA . ASN A 1 194 ? -11.531 -8.184 -0.632 1.00 98.12 194 ASN A CA 1
ATOM 1565 C C . ASN A 1 194 ? -12.685 -8.174 -1.650 1.00 98.12 194 ASN A C 1
ATOM 1567 O O . ASN A 1 194 ? -12.742 -9.019 -2.543 1.00 98.12 194 ASN A O 1
ATOM 1571 N N . GLU A 1 195 ? -13.563 -7.171 -1.574 1.00 97.69 195 GLU A N 1
ATOM 1572 C CA . GLU A 1 195 ? -14.713 -6.999 -2.472 1.00 97.69 195 GLU A CA 1
ATOM 1573 C C . GLU A 1 195 ? -14.301 -6.792 -3.935 1.00 97.69 195 GLU A C 1
ATOM 1575 O O . GLU A 1 195 ? -14.999 -7.234 -4.851 1.00 97.69 195 GLU A O 1
ATOM 1580 N N . ASN A 1 196 ? -13.157 -6.142 -4.161 1.00 97.44 196 ASN A N 1
ATOM 1581 C CA . ASN A 1 196 ? -12.644 -5.834 -5.496 1.00 97.44 196 ASN A CA 1
ATOM 1582 C C . ASN A 1 196 ? -11.583 -6.829 -5.993 1.00 97.44 196 ASN A C 1
ATOM 1584 O O . ASN A 1 196 ? -11.097 -6.683 -7.115 1.00 97.44 196 ASN A O 1
ATOM 1588 N N . ASN A 1 197 ? -11.237 -7.847 -5.194 1.00 96.88 197 ASN A N 1
ATOM 1589 C CA . ASN A 1 197 ? -10.175 -8.815 -5.480 1.00 96.88 197 ASN A CA 1
ATOM 1590 C C . ASN A 1 197 ? -8.830 -8.139 -5.837 1.00 96.88 197 ASN A C 1
ATOM 1592 O O . ASN A 1 197 ? -8.185 -8.478 -6.832 1.00 96.88 197 ASN A O 1
ATOM 1596 N N . LEU A 1 198 ? -8.426 -7.158 -5.026 1.00 97.81 198 LEU A N 1
ATOM 1597 C CA . LEU A 1 198 ? -7.176 -6.403 -5.158 1.00 97.81 198 LEU A CA 1
ATOM 1598 C C . LEU A 1 198 ? -6.216 -6.730 -4.010 1.00 97.81 198 LEU A C 1
ATOM 1600 O O . LEU A 1 198 ? -6.629 -7.170 -2.937 1.00 97.81 198 LEU A O 1
ATOM 1604 N N . SER A 1 199 ? -4.926 -6.486 -4.229 1.00 98.12 199 SER A N 1
ATOM 1605 C CA . SER A 1 199 ? -3.936 -6.488 -3.152 1.00 98.12 199 SER A CA 1
ATOM 1606 C C . SER A 1 199 ? -3.966 -5.155 -2.408 1.00 98.12 199 SER A C 1
ATOM 1608 O O . SER A 1 199 ? -4.170 -4.109 -3.029 1.00 98.12 199 SER A O 1
ATOM 1610 N N . LEU A 1 200 ? -3.673 -5.177 -1.106 1.00 98.38 200 LEU A N 1
ATOM 1611 C CA . LEU A 1 200 ? -3.307 -3.965 -0.372 1.00 98.38 200 LEU A CA 1
ATOM 1612 C C . LEU A 1 200 ? -1.790 -3.796 -0.436 1.00 98.38 200 LEU A C 1
ATOM 1614 O O . LEU A 1 200 ? -1.052 -4.693 -0.032 1.00 98.38 200 LEU A O 1
ATOM 1618 N N . ILE A 1 201 ? -1.338 -2.669 -0.970 1.00 98.00 201 ILE A N 1
ATOM 1619 C CA . ILE A 1 201 ? 0.076 -2.349 -1.149 1.00 98.00 201 ILE A CA 1
ATOM 1620 C C . ILE A 1 201 ? 0.414 -1.187 -0.247 1.00 98.00 201 ILE A C 1
ATOM 1622 O O . ILE A 1 201 ? -0.207 -0.137 -0.380 1.00 98.00 201 ILE A O 1
ATOM 1626 N N . SER A 1 202 ? 1.401 -1.356 0.620 1.00 97.75 202 SER A N 1
ATOM 1627 C CA . SER A 1 202 ? 1.766 -0.339 1.597 1.00 97.75 202 SER A CA 1
ATOM 1628 C C . SER A 1 202 ? 3.220 0.061 1.448 1.00 97.75 202 SER A C 1
ATOM 1630 O O . SER A 1 202 ? 4.081 -0.759 1.126 1.00 97.75 202 SER A O 1
ATOM 1632 N N . PHE A 1 203 ? 3.485 1.332 1.712 1.00 96.75 203 PHE A N 1
ATOM 1633 C CA . PHE A 1 203 ? 4.817 1.910 1.747 1.00 96.75 203 PHE A CA 1
ATOM 1634 C C . PHE A 1 203 ? 4.987 2.709 3.032 1.00 96.75 203 PHE A C 1
ATOM 1636 O O . PHE A 1 203 ? 4.009 3.210 3.583 1.00 96.75 203 PHE A O 1
ATOM 1643 N N . CYS A 1 204 ? 6.226 2.843 3.494 1.00 95.75 204 CYS A N 1
ATOM 1644 C CA . CYS A 1 204 ? 6.566 3.676 4.639 1.00 95.75 204 CYS A CA 1
ATOM 1645 C C . CYS A 1 204 ? 7.814 4.506 4.343 1.00 95.75 204 CYS A C 1
ATOM 1647 O O . CYS A 1 204 ? 8.761 3.980 3.757 1.00 95.75 204 CYS A O 1
ATOM 1649 N N . HIS A 1 205 ? 7.801 5.784 4.717 1.00 88.56 205 HIS A N 1
ATOM 1650 C CA . HIS A 1 205 ? 8.913 6.738 4.596 1.00 88.56 205 HIS A CA 1
ATOM 1651 C C . HIS A 1 205 ? 8.662 7.977 5.456 1.00 88.56 205 HIS A C 1
ATOM 1653 O O . HIS A 1 205 ? 7.494 8.155 5.878 1.00 88.56 205 HIS A O 1
#

pLDDT: mean 95.08, std 4.39, range [53.88, 98.5]

Organism: NCBI:txid1605892

Radius of gyration: 18.42 Å; chains: 1; bounding box: 46×32×53 Å

Secondary structure (DSSP, 8-state):
---EEEEEEE-HHHHHTTTT---HHHHHHHHTSHHHHHHHTTPPTTS--HHHHHHHHHTTPPP-GGGHHHHHHHHHHHHHHHSB--S----EETTHHHHHHHHHHHHHH-----HHHHHHSB----SPPPPSSS-EEEEE-HHHHHHHHHHHTT----HHHHHHHHTT--HHHHHHHHHHHHHHHHHHHHHHHHHHT-EEEEEE-